Protein AF-A0A067CIS3-F1 (afdb_monomer_lite)

Sequence (274 aa):
MALKTLIKKQDARLFAAAASFQRDGDKTALVPVLHDLCGVLNWEANHQSILYTWIVPLEQSGRGAGLRDLWDANDPRLMAAYFLFLEDRNEDDFIDTLVRLATTSATTDTAAAKHALDELVTAGRLSQDVEEHLAPEDPRVLAALDVYADSLDIPDLVDTLERIASPDATVASSPFSPRTTDKDDGDDDEKRVIDVSAMEKQILHLVSELDLPEDELLALKSALVENDVVVQAAIQVFEAEKDEEDFKDTLRRVARHRASASEAVPAAEMLIET

Structure (mmCIF, N/CA/C/O backbone):
data_AF-A0A067CIS3-F1
#
_entry.id   AF-A0A067CIS3-F1
#
loop_
_atom_site.group_PDB
_atom_site.id
_atom_site.type_symbol
_atom_site.label_atom_id
_atom_site.label_alt_id
_atom_site.label_comp_id
_atom_site.label_asym_id
_atom_site.label_entity_id
_atom_site.label_seq_id
_atom_site.pdbx_PDB_ins_code
_atom_site.Cartn_x
_atom_site.Cartn_y
_atom_site.Cartn_z
_atom_site.occupancy
_atom_site.B_iso_or_equiv
_atom_site.auth_seq_id
_atom_site.auth_comp_id
_atom_site.auth_asym_id
_atom_site.auth_atom_id
_atom_site.pdbx_PDB_model_num
ATOM 1 N N . MET A 1 1 ? 21.267 8.582 -17.646 1.00 61.06 1 MET A N 1
ATOM 2 C CA . MET A 1 1 ? 21.789 9.648 -16.752 1.00 61.06 1 MET A CA 1
ATOM 3 C C . MET A 1 1 ? 21.953 9.168 -15.308 1.00 61.06 1 MET A C 1
ATOM 5 O O . MET A 1 1 ? 23.006 9.432 -14.743 1.00 61.06 1 MET A O 1
ATOM 9 N N . ALA A 1 2 ? 20.996 8.412 -14.750 1.00 75.69 2 ALA A N 1
ATOM 10 C CA . ALA A 1 2 ? 21.039 7.877 -13.379 1.00 75.69 2 ALA A CA 1
ATOM 11 C C . ALA A 1 2 ? 22.325 7.092 -13.035 1.00 75.69 2 ALA A C 1
ATOM 13 O O . ALA A 1 2 ? 23.012 7.431 -12.076 1.00 75.69 2 ALA A O 1
ATOM 14 N N . LEU A 1 3 ? 22.741 6.142 -13.881 1.00 78.12 3 LEU A N 1
ATOM 15 C CA . LEU A 1 3 ? 23.961 5.350 -13.653 1.00 78.12 3 LEU A CA 1
ATOM 16 C C . LEU A 1 3 ? 25.234 6.213 -13.525 1.00 78.12 3 LEU A C 1
ATOM 18 O O . LEU A 1 3 ? 26.077 5.982 -12.665 1.00 78.12 3 LEU A O 1
ATOM 22 N N . LYS A 1 4 ? 25.356 7.270 -14.340 1.00 82.62 4 LYS A N 1
ATOM 23 C CA . LYS A 1 4 ? 26.485 8.215 -14.275 1.00 82.62 4 LYS A CA 1
ATOM 24 C C . LYS A 1 4 ? 26.507 8.969 -12.941 1.00 82.62 4 LYS A C 1
ATOM 26 O O . LYS A 1 4 ? 27.583 9.299 -12.450 1.00 82.62 4 LYS A O 1
ATOM 31 N N . THR A 1 5 ? 25.338 9.240 -12.364 1.00 85.44 5 THR A N 1
ATOM 32 C CA . THR A 1 5 ? 25.203 9.859 -11.042 1.00 85.44 5 THR A CA 1
ATOM 33 C C . THR A 1 5 ? 25.604 8.892 -9.931 1.00 85.44 5 THR A C 1
ATOM 35 O O . THR A 1 5 ? 26.378 9.295 -9.069 1.00 85.44 5 THR A O 1
ATOM 38 N N . LEU A 1 6 ? 25.179 7.622 -9.981 1.00 83.94 6 LEU A N 1
ATOM 39 C CA . LEU A 1 6 ? 25.607 6.591 -9.018 1.00 83.94 6 LEU A CA 1
ATOM 40 C C . LEU A 1 6 ? 27.129 6.411 -9.009 1.00 83.94 6 LEU A C 1
ATOM 42 O O .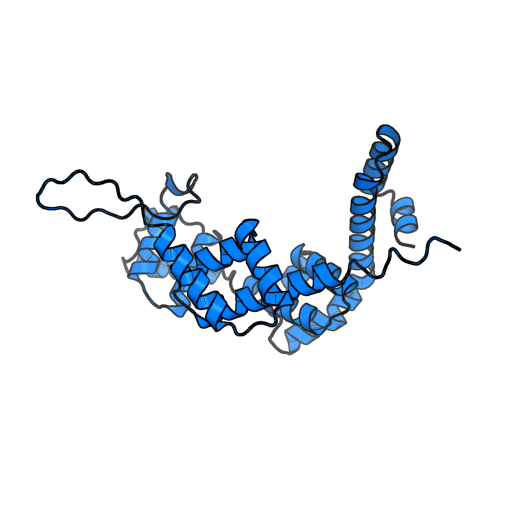 LEU A 1 6 ? 27.744 6.388 -7.946 1.00 83.94 6 LEU A O 1
ATOM 46 N N . ILE A 1 7 ? 27.746 6.368 -10.195 1.00 86.75 7 ILE A N 1
ATOM 47 C CA . ILE A 1 7 ? 29.206 6.262 -10.341 1.00 86.75 7 ILE A CA 1
ATOM 48 C C . ILE A 1 7 ? 29.904 7.478 -9.719 1.00 86.75 7 ILE A C 1
ATOM 50 O O . ILE A 1 7 ? 30.887 7.327 -8.998 1.00 86.75 7 ILE A O 1
ATOM 54 N N . LYS A 1 8 ? 29.390 8.692 -9.956 1.00 88.12 8 LYS A N 1
ATOM 55 C CA . LYS A 1 8 ? 29.936 9.919 -9.352 1.00 88.12 8 LYS A CA 1
ATOM 56 C C . LYS A 1 8 ? 29.777 9.955 -7.829 1.00 88.12 8 LYS A C 1
ATOM 58 O O . LYS A 1 8 ? 30.687 10.423 -7.156 1.00 88.12 8 LYS A O 1
ATOM 63 N N . LYS A 1 9 ? 28.637 9.484 -7.307 1.00 85.94 9 LYS A N 1
ATOM 64 C CA . LYS A 1 9 ? 28.340 9.395 -5.865 1.00 85.94 9 LYS A CA 1
ATOM 65 C C . LYS A 1 9 ? 29.106 8.264 -5.163 1.00 85.94 9 LYS A C 1
ATOM 67 O O . LYS A 1 9 ? 29.053 8.175 -3.946 1.00 85.94 9 LYS A O 1
ATOM 72 N N . GLN A 1 10 ? 29.807 7.425 -5.922 1.00 86.06 10 GLN A N 1
ATOM 73 C CA . GLN A 1 10 ? 30.440 6.204 -5.446 1.00 86.06 10 GLN A CA 1
ATOM 74 C C . GLN A 1 10 ? 29.486 5.279 -4.670 1.00 86.06 10 GLN A C 1
ATOM 76 O O . GLN A 1 10 ? 29.818 4.803 -3.587 1.00 86.06 10 GLN A O 1
ATOM 81 N N . ASP A 1 11 ? 28.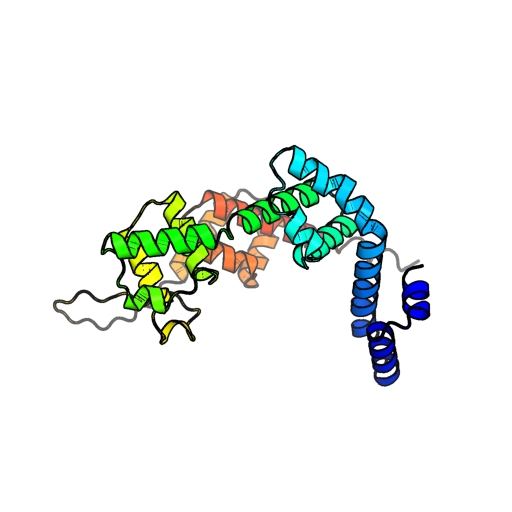288 5.033 -5.211 1.00 88.00 11 ASP A N 1
ATOM 82 C CA . ASP A 1 11 ? 27.291 4.196 -4.532 1.00 88.00 11 ASP A CA 1
ATOM 83 C C . ASP A 1 11 ? 27.835 2.773 -4.286 1.00 88.00 11 ASP A C 1
ATOM 85 O O . ASP A 1 11 ? 28.200 2.046 -5.216 1.00 88.00 11 ASP A O 1
ATOM 89 N N . ALA A 1 12 ? 27.895 2.380 -3.011 1.00 87.50 12 ALA A N 1
ATOM 90 C CA . ALA A 1 12 ? 28.467 1.108 -2.581 1.00 87.50 12 ALA A CA 1
ATOM 91 C C . ALA A 1 12 ? 27.696 -0.108 -3.120 1.00 87.50 12 ALA A C 1
ATOM 93 O O . ALA A 1 12 ? 28.307 -1.138 -3.408 1.00 87.50 12 ALA A O 1
ATOM 94 N N . ARG A 1 13 ? 26.375 0.011 -3.306 1.00 86.69 13 ARG A N 1
ATOM 95 C CA . ARG A 1 13 ? 25.523 -1.068 -3.829 1.00 86.69 13 ARG A CA 1
ATOM 96 C C . ARG A 1 13 ? 25.789 -1.286 -5.311 1.00 86.69 13 ARG A C 1
ATOM 98 O O . ARG A 1 13 ? 25.919 -2.430 -5.737 1.00 86.69 13 ARG A O 1
ATOM 105 N N . LEU A 1 14 ? 25.966 -0.203 -6.076 1.00 88.75 14 LEU A N 1
ATOM 106 C CA . LEU A 1 14 ? 26.367 -0.293 -7.483 1.00 88.75 14 LEU A CA 1
ATOM 107 C C . LEU A 1 14 ? 27.711 -1.023 -7.629 1.00 88.75 14 LEU A C 1
ATOM 109 O O . LEU A 1 14 ? 27.843 -1.913 -8.468 1.00 88.75 14 LEU A O 1
ATOM 113 N N . PHE A 1 15 ? 28.707 -0.668 -6.814 1.00 89.12 15 PHE A N 1
ATOM 114 C CA . PHE A 1 15 ? 30.017 -1.320 -6.873 1.00 89.12 15 PHE A CA 1
ATOM 115 C C . PHE A 1 15 ? 29.986 -2.772 -6.387 1.00 89.12 15 PHE A C 1
ATOM 117 O O . PHE A 1 15 ? 30.659 -3.613 -6.980 1.00 89.12 15 PHE A O 1
ATOM 124 N N . ALA A 1 16 ? 29.188 -3.093 -5.367 1.00 89.75 16 ALA A N 1
ATOM 125 C CA . ALA A 1 16 ? 28.988 -4.469 -4.916 1.00 89.75 16 ALA A CA 1
ATOM 126 C C . ALA A 1 16 ? 28.314 -5.339 -5.992 1.00 89.75 16 ALA A C 1
ATOM 128 O O . ALA A 1 16 ? 28.753 -6.466 -6.238 1.00 89.75 16 ALA A O 1
ATOM 129 N N . ALA A 1 17 ? 27.301 -4.802 -6.679 1.00 87.94 17 ALA A N 1
ATOM 130 C CA . ALA A 1 17 ? 26.643 -5.474 -7.796 1.00 87.94 17 ALA A CA 1
ATOM 131 C C . ALA A 1 17 ? 27.611 -5.691 -8.971 1.00 87.94 17 ALA A C 1
ATOM 133 O O . ALA A 1 17 ? 27.708 -6.796 -9.499 1.00 87.94 17 ALA A O 1
ATOM 134 N N . ALA A 1 18 ? 28.407 -4.673 -9.320 1.00 88.50 18 ALA A N 1
ATOM 135 C CA . ALA A 1 18 ? 29.426 -4.778 -10.364 1.00 88.50 18 ALA A CA 1
ATOM 136 C C . ALA A 1 18 ? 30.528 -5.800 -10.019 1.00 88.50 18 ALA A C 1
ATOM 138 O O . ALA A 1 18 ? 30.952 -6.560 -10.887 1.00 88.50 18 ALA A O 1
ATOM 139 N N . ALA A 1 19 ? 30.972 -5.852 -8.760 1.00 89.12 19 ALA A N 1
ATOM 140 C CA . ALA A 1 19 ? 31.973 -6.814 -8.296 1.00 89.12 19 ALA A CA 1
ATOM 141 C C . ALA A 1 19 ? 31.443 -8.256 -8.258 1.00 89.12 19 ALA A C 1
ATOM 143 O O . ALA A 1 19 ? 32.213 -9.195 -8.466 1.00 89.12 19 ALA A O 1
ATOM 144 N N . SER A 1 20 ? 30.149 -8.435 -7.987 1.00 88.19 20 SER A N 1
ATOM 145 C CA . SER A 1 20 ? 29.489 -9.745 -8.046 1.00 88.19 20 SER A CA 1
ATOM 146 C C . SER A 1 20 ? 29.378 -10.208 -9.497 1.00 88.19 20 SER A C 1
ATOM 148 O O . SER A 1 20 ? 29.944 -11.242 -9.831 1.00 88.19 20 SER A O 1
ATOM 150 N N . PHE A 1 21 ? 28.871 -9.345 -10.385 1.00 90.44 21 PHE A N 1
ATOM 151 C CA . PHE A 1 21 ? 28.824 -9.605 -11.827 1.00 90.44 21 PHE A CA 1
ATOM 152 C C . PHE A 1 21 ? 30.197 -9.926 -12.435 1.00 90.44 21 PHE A C 1
ATOM 154 O O . PHE A 1 21 ? 30.321 -10.782 -13.304 1.00 90.44 21 PHE A O 1
ATOM 161 N N . GLN A 1 22 ? 31.261 -9.257 -11.985 1.00 91.31 22 GLN A N 1
ATOM 162 C CA . GLN A 1 22 ? 32.614 -9.540 -12.467 1.00 91.31 22 GLN A CA 1
ATOM 163 C C . GLN A 1 22 ? 33.116 -10.937 -12.054 1.00 91.31 22 GLN A C 1
ATOM 165 O O . GLN A 1 22 ? 34.032 -11.467 -12.683 1.00 91.31 22 GLN A O 1
ATOM 170 N N . ARG A 1 23 ? 32.537 -11.526 -11.003 1.00 89.81 23 ARG A N 1
ATOM 171 C CA . ARG A 1 23 ? 32.907 -12.838 -10.467 1.00 89.81 23 ARG A CA 1
ATOM 172 C C . ARG A 1 23 ? 32.133 -13.977 -11.123 1.00 89.81 23 ARG A C 1
ATOM 174 O O . ARG A 1 23 ? 32.735 -15.009 -11.404 1.00 89.81 23 ARG A O 1
ATOM 181 N N . ASP A 1 24 ? 30.832 -13.805 -11.327 1.00 90.12 24 ASP A N 1
ATOM 182 C CA . ASP A 1 24 ? 29.918 -14.857 -11.794 1.00 90.12 24 ASP A CA 1
ATOM 183 C C . ASP A 1 24 ? 29.425 -14.658 -13.239 1.00 90.12 24 ASP A C 1
ATOM 185 O O . ASP A 1 24 ? 28.995 -15.618 -13.877 1.00 90.12 24 ASP A O 1
ATOM 189 N N . GLY A 1 25 ? 29.538 -13.447 -13.793 1.00 89.00 25 GLY A N 1
ATOM 190 C CA . GLY A 1 25 ? 29.046 -13.099 -15.125 1.00 89.00 25 GLY A CA 1
ATOM 191 C C . GLY A 1 25 ? 27.519 -13.075 -15.236 1.00 89.00 25 GLY A C 1
ATOM 192 O O . GLY A 1 25 ? 26.998 -13.022 -16.356 1.00 89.00 25 GLY A O 1
ATOM 193 N N . ASP A 1 26 ? 26.795 -13.115 -14.113 1.00 89.31 26 ASP A N 1
ATOM 194 C CA . ASP A 1 26 ? 25.347 -13.276 -14.106 1.00 89.31 26 ASP A CA 1
ATOM 195 C C . ASP A 1 26 ? 24.622 -11.953 -14.392 1.00 89.31 26 ASP A C 1
ATOM 197 O O . ASP A 1 26 ? 24.416 -11.088 -13.535 1.00 89.31 26 ASP A O 1
ATOM 201 N N . LYS A 1 27 ? 24.194 -11.798 -15.646 1.00 86.31 27 LYS A N 1
ATOM 202 C CA . LYS A 1 27 ? 23.402 -10.642 -16.083 1.00 86.31 27 LYS A CA 1
ATOM 203 C C . LYS A 1 27 ? 22.002 -10.632 -15.471 1.00 86.31 27 LYS A C 1
ATOM 205 O O . LYS A 1 27 ? 21.442 -9.552 -15.302 1.00 86.31 27 LYS A O 1
ATOM 210 N N . THR A 1 28 ? 21.442 -11.801 -15.168 1.00 87.94 28 THR A N 1
ATOM 211 C CA . THR A 1 28 ? 20.068 -11.930 -14.667 1.00 87.94 28 THR A CA 1
ATOM 212 C C . THR A 1 28 ? 19.945 -11.422 -13.235 1.00 87.94 28 THR A C 1
ATOM 214 O O . THR A 1 28 ? 18.935 -10.811 -12.906 1.00 87.94 28 THR A O 1
ATOM 217 N N . ALA A 1 29 ? 21.007 -11.538 -12.434 1.00 83.62 29 ALA A N 1
ATOM 218 C CA . ALA A 1 29 ? 21.091 -10.933 -11.107 1.00 83.62 29 ALA A CA 1
ATOM 219 C C . ALA A 1 29 ? 21.459 -9.435 -11.140 1.00 83.62 29 ALA A C 1
ATOM 221 O O . ALA A 1 29 ? 20.990 -8.659 -10.308 1.00 83.62 29 ALA A O 1
ATOM 222 N N . LEU A 1 30 ? 22.286 -8.997 -12.098 1.00 87.56 30 LEU A N 1
ATOM 223 C CA . LEU A 1 30 ? 22.733 -7.600 -12.171 1.00 87.56 30 LEU A CA 1
ATOM 224 C C . LEU A 1 30 ? 21.618 -6.636 -12.606 1.00 87.56 30 LEU A C 1
ATOM 226 O O . LEU A 1 30 ? 21.518 -5.529 -12.074 1.00 87.56 30 LEU A O 1
ATOM 230 N N . VAL A 1 31 ? 20.819 -7.020 -13.605 1.00 87.56 31 VAL A N 1
ATOM 231 C CA . VAL A 1 31 ? 19.823 -6.126 -14.220 1.00 87.56 31 VAL A CA 1
ATOM 232 C C . VAL A 1 31 ? 18.768 -5.629 -13.218 1.00 87.56 31 VAL A C 1
ATOM 234 O O . VAL A 1 31 ? 18.584 -4.411 -13.170 1.00 87.56 31 VAL A O 1
ATOM 237 N N . PRO A 1 32 ? 18.140 -6.479 -12.379 1.00 87.31 32 PRO A N 1
ATOM 238 C CA . PRO A 1 32 ? 17.183 -6.028 -11.364 1.00 87.31 32 PRO A CA 1
ATOM 239 C C . PRO A 1 32 ? 17.799 -5.036 -10.375 1.00 87.31 32 PRO A C 1
ATOM 241 O O . PRO A 1 32 ? 17.248 -3.968 -10.141 1.00 87.31 32 PRO A O 1
ATOM 244 N N . VAL A 1 33 ? 19.015 -5.309 -9.889 1.00 87.69 33 VAL A N 1
ATOM 245 C CA . VAL A 1 33 ? 19.700 -4.413 -8.942 1.00 87.69 33 VAL A CA 1
ATOM 246 C C . VAL A 1 33 ? 19.978 -3.042 -9.565 1.00 87.69 33 VAL A C 1
ATOM 248 O O . VAL A 1 33 ? 19.826 -2.008 -8.914 1.00 87.69 33 VAL A O 1
ATOM 251 N N . LEU A 1 34 ? 20.385 -3.001 -10.837 1.00 88.19 34 LEU A N 1
ATOM 252 C CA . LEU A 1 34 ? 20.577 -1.736 -11.547 1.00 88.19 34 LEU A CA 1
ATOM 253 C C . LEU A 1 34 ? 19.258 -0.995 -11.775 1.00 88.19 34 LEU A C 1
ATOM 255 O O . LEU A 1 34 ? 19.249 0.238 -11.699 1.00 88.19 34 LEU A O 1
ATOM 259 N N . HIS A 1 35 ? 18.181 -1.728 -12.061 1.00 86.75 35 HIS A N 1
ATOM 260 C CA . HIS A 1 35 ? 16.841 -1.175 -12.207 1.00 86.75 35 HIS A CA 1
ATOM 261 C C . HIS A 1 35 ? 16.389 -0.509 -10.903 1.00 86.75 35 HIS A C 1
ATOM 263 O O . HIS A 1 35 ? 16.088 0.684 -10.919 1.00 86.75 35 HIS A O 1
ATOM 269 N N . ASP A 1 36 ? 16.495 -1.207 -9.772 1.00 86.12 36 ASP A N 1
ATOM 270 C CA . ASP A 1 36 ? 16.124 -0.691 -8.450 1.00 86.12 36 ASP A CA 1
ATOM 271 C C . ASP A 1 36 ? 16.928 0.558 -8.079 1.00 86.12 36 ASP A C 1
ATOM 273 O O . ASP A 1 36 ? 16.371 1.577 -7.670 1.00 86.12 36 ASP A O 1
ATOM 277 N N . LEU A 1 37 ? 18.251 0.535 -8.284 1.00 87.19 37 LEU A N 1
ATOM 278 C CA . LEU A 1 37 ? 19.108 1.692 -8.000 1.00 87.19 37 LEU A CA 1
ATOM 279 C C . LEU A 1 37 ? 18.767 2.902 -8.878 1.00 87.19 37 LEU A C 1
ATOM 281 O O . LEU A 1 37 ? 18.842 4.048 -8.424 1.00 87.19 37 LEU A O 1
ATOM 285 N N . CYS A 1 38 ? 18.402 2.670 -10.141 1.00 86.19 38 CYS A N 1
ATOM 286 C CA . CYS A 1 38 ? 17.932 3.736 -11.019 1.00 86.19 38 CYS A CA 1
ATOM 287 C C . CYS A 1 38 ? 16.546 4.240 -10.601 1.00 86.19 38 CYS A C 1
ATOM 289 O O . CYS A 1 38 ? 16.328 5.452 -10.649 1.00 86.19 38 CYS A O 1
ATOM 291 N N . GLY A 1 39 ? 15.658 3.349 -10.153 1.00 86.25 39 GLY A N 1
ATOM 292 C CA . GLY A 1 39 ? 14.353 3.680 -9.589 1.00 86.25 39 GLY A CA 1
ATOM 293 C C . GLY A 1 39 ? 14.486 4.604 -8.384 1.00 86.25 39 GLY A C 1
ATOM 294 O O . GLY A 1 39 ? 13.929 5.700 -8.391 1.00 86.25 39 GLY A O 1
ATOM 295 N N . VAL A 1 40 ? 15.319 4.239 -7.405 1.00 86.06 40 VAL A N 1
ATOM 296 C CA . VAL A 1 40 ? 15.566 5.055 -6.200 1.00 86.06 40 VAL A CA 1
ATOM 297 C C . VAL A 1 40 ? 16.112 6.436 -6.563 1.00 86.06 40 VAL A C 1
ATOM 299 O O . VAL A 1 40 ? 15.643 7.446 -6.046 1.00 86.06 40 VAL A O 1
ATOM 302 N N . LEU A 1 41 ? 17.058 6.525 -7.503 1.00 86.69 41 LEU A N 1
ATOM 303 C CA . LEU A 1 41 ? 17.533 7.834 -7.962 1.00 86.69 41 LEU A CA 1
ATOM 304 C C . LEU A 1 41 ? 16.454 8.650 -8.668 1.00 86.69 41 LEU A C 1
ATOM 306 O O . LEU A 1 41 ? 16.467 9.877 -8.580 1.00 86.69 41 LEU A O 1
ATOM 310 N N . ASN A 1 42 ? 15.569 7.995 -9.417 1.00 88.25 42 ASN A N 1
ATOM 311 C CA . ASN A 1 42 ? 14.463 8.676 -10.067 1.00 88.25 42 ASN A CA 1
ATOM 312 C C . ASN A 1 42 ? 13.455 9.190 -9.030 1.00 88.25 42 ASN A C 1
ATOM 314 O O . ASN A 1 42 ? 12.997 10.323 -9.155 1.00 88.25 42 ASN A O 1
ATOM 318 N N . TRP A 1 43 ? 13.175 8.412 -7.984 1.00 88.50 43 TRP A N 1
ATOM 319 C CA . TRP A 1 43 ? 12.404 8.855 -6.825 1.00 88.50 43 TRP A CA 1
ATOM 320 C C . TRP A 1 43 ? 13.039 10.082 -6.162 1.00 88.50 43 TRP A C 1
ATOM 322 O O . TRP A 1 43 ? 12.388 11.116 -6.055 1.00 88.50 43 TRP A O 1
ATOM 332 N N . GLU A 1 44 ? 14.330 10.026 -5.816 1.00 88.06 44 GLU A N 1
ATOM 333 C CA . GLU A 1 44 ? 15.057 11.159 -5.219 1.00 88.06 44 GLU A CA 1
ATOM 334 C C . GLU A 1 44 ? 15.015 12.410 -6.111 1.00 88.06 44 GLU A C 1
ATOM 336 O O . GLU A 1 44 ? 14.801 13.524 -5.632 1.00 88.06 44 GLU A O 1
ATOM 341 N N . ALA A 1 45 ? 15.220 12.240 -7.421 1.00 88.12 45 ALA A N 1
ATOM 342 C CA . ALA A 1 45 ? 15.248 13.349 -8.372 1.00 88.12 45 ALA A CA 1
ATOM 343 C C . ALA A 1 45 ? 13.878 14.019 -8.541 1.00 88.12 45 ALA A C 1
ATOM 345 O O . ALA A 1 45 ? 13.817 15.230 -8.759 1.00 88.12 45 ALA A O 1
ATOM 346 N N . ASN A 1 46 ? 12.796 13.246 -8.437 1.00 88.75 46 ASN A N 1
ATOM 347 C CA . ASN A 1 46 ? 11.429 13.734 -8.598 1.00 88.75 46 ASN A CA 1
ATOM 348 C C . ASN A 1 46 ? 10.715 13.971 -7.266 1.00 88.75 46 ASN A C 1
ATOM 350 O O . ASN A 1 46 ? 9.560 14.377 -7.285 1.00 88.75 46 ASN A O 1
ATOM 354 N N . HIS A 1 47 ? 11.390 13.785 -6.130 1.00 87.81 47 HIS A N 1
ATOM 355 C CA . HIS A 1 47 ? 10.802 13.826 -4.793 1.00 87.81 47 HIS A CA 1
ATOM 356 C C . HIS A 1 47 ? 9.940 15.090 -4.594 1.00 87.81 47 HIS A C 1
ATOM 358 O O . HIS A 1 47 ? 8.739 15.016 -4.361 1.00 87.81 47 HIS A O 1
ATOM 364 N N . GLN A 1 48 ? 10.498 16.276 -4.846 1.00 90.25 48 GLN A N 1
ATOM 365 C CA . GLN A 1 48 ? 9.746 17.536 -4.743 1.00 90.25 48 GLN A CA 1
ATOM 366 C C . GLN A 1 48 ? 8.552 17.614 -5.706 1.00 90.25 48 GLN A C 1
ATOM 368 O O . GLN A 1 48 ? 7.487 18.093 -5.326 1.00 90.25 48 GLN A O 1
ATOM 373 N N . SER A 1 49 ? 8.702 17.129 -6.941 1.00 92.38 49 SER A N 1
ATOM 374 C CA . SER A 1 49 ? 7.591 17.113 -7.895 1.00 92.38 49 SER A CA 1
ATOM 375 C C . SER A 1 49 ? 6.474 16.197 -7.408 1.00 92.38 49 SER A C 1
ATOM 377 O O . SER A 1 49 ? 5.319 16.597 -7.441 1.00 92.38 49 SER A O 1
ATOM 379 N N . ILE A 1 50 ? 6.810 15.006 -6.908 1.00 91.69 50 ILE A N 1
ATOM 380 C CA . ILE A 1 50 ? 5.824 14.036 -6.429 1.00 91.69 50 ILE A CA 1
ATOM 381 C C . ILE A 1 50 ? 5.011 14.620 -5.268 1.00 91.69 50 ILE A C 1
ATOM 383 O O . ILE A 1 50 ? 3.780 14.540 -5.251 1.00 91.69 50 ILE A O 1
ATOM 387 N N . LEU A 1 51 ? 5.702 15.293 -4.348 1.00 92.25 51 LEU A N 1
ATOM 388 C CA . LEU A 1 51 ? 5.092 15.948 -3.201 1.00 92.25 51 LEU A CA 1
ATOM 389 C C . LEU A 1 51 ? 4.038 16.987 -3.603 1.00 92.25 51 LEU A C 1
ATOM 391 O O . LEU A 1 51 ? 2.925 16.979 -3.078 1.00 92.25 51 LEU A O 1
ATOM 395 N N . TYR A 1 52 ? 4.380 17.890 -4.523 1.00 93.50 52 TYR A N 1
ATOM 396 C CA . TYR A 1 52 ? 3.487 18.984 -4.911 1.00 93.50 52 TYR A CA 1
ATOM 397 C C . TYR A 1 52 ? 2.435 18.585 -5.944 1.00 93.50 52 TYR A C 1
ATOM 399 O O . TYR A 1 52 ? 1.382 19.217 -5.991 1.00 93.50 52 TYR A O 1
ATOM 407 N N . THR A 1 53 ? 2.694 17.558 -6.752 1.00 93.69 53 THR A N 1
ATOM 408 C CA . THR A 1 53 ? 1.747 17.093 -7.769 1.00 93.69 53 THR A CA 1
ATOM 409 C C . THR A 1 53 ? 0.643 16.228 -7.168 1.00 93.69 53 THR A C 1
ATOM 411 O O . THR A 1 53 ? -0.508 16.397 -7.558 1.00 93.69 53 THR A O 1
ATOM 414 N N . TRP A 1 54 ? 0.955 15.345 -6.212 1.00 94.19 54 TRP A N 1
ATOM 415 C CA . TRP A 1 54 ? -0.022 14.361 -5.724 1.00 94.19 54 TRP A CA 1
ATOM 416 C C . TRP A 1 54 ? -0.313 14.478 -4.227 1.00 94.19 54 TRP A C 1
ATOM 418 O O . TRP A 1 54 ? -1.474 14.558 -3.836 1.00 94.19 54 TRP A O 1
ATOM 428 N N . ILE A 1 55 ? 0.712 14.567 -3.377 1.00 92.44 55 ILE A N 1
ATOM 429 C CA . ILE A 1 55 ? 0.518 14.497 -1.917 1.00 92.44 55 ILE A CA 1
ATOM 430 C C . ILE A 1 55 ? -0.144 15.766 -1.366 1.00 92.44 55 ILE A C 1
ATOM 432 O O . ILE A 1 55 ? -1.157 15.683 -0.674 1.00 92.44 55 ILE A O 1
ATOM 436 N N . VAL A 1 56 ? 0.371 16.952 -1.716 1.00 93.00 56 VAL A N 1
ATOM 437 C CA . VAL A 1 56 ? -0.195 18.238 -1.262 1.00 93.00 56 VAL A CA 1
ATOM 438 C C . VAL A 1 56 ? -1.666 18.400 -1.692 1.00 93.00 56 VAL A C 1
ATOM 440 O O . VAL A 1 56 ? -2.481 18.758 -0.839 1.00 93.00 56 VAL A O 1
ATOM 443 N N . PRO A 1 57 ? -2.061 18.136 -2.955 1.00 94.50 57 PRO A N 1
ATOM 444 C CA . PRO A 1 57 ? -3.471 18.211 -3.343 1.00 94.50 57 PRO A CA 1
ATOM 445 C C . PRO A 1 57 ? -4.365 17.197 -2.620 1.00 94.50 57 PRO A C 1
ATOM 447 O O . PRO A 1 57 ? -5.484 17.540 -2.234 1.00 94.50 57 PRO A O 1
ATOM 450 N N . LEU A 1 58 ? -3.884 15.969 -2.391 1.00 92.50 58 LEU A N 1
ATOM 451 C CA . LEU A 1 58 ? -4.659 14.950 -1.680 1.00 92.50 58 LEU A CA 1
ATOM 452 C C . LEU A 1 58 ? -4.928 15.341 -0.226 1.00 92.50 58 LEU A C 1
ATOM 454 O O . LEU A 1 58 ? -6.060 15.197 0.240 1.00 92.50 58 LEU A O 1
ATOM 458 N N . GLU A 1 59 ? -3.949 15.919 0.465 1.00 89.62 59 GLU A N 1
ATOM 459 C CA . GLU A 1 59 ? -4.147 16.493 1.800 1.00 89.62 59 GLU A CA 1
ATOM 460 C C . GLU A 1 59 ? -5.168 17.633 1.799 1.00 89.62 59 GLU A C 1
ATOM 462 O O . GLU A 1 59 ? -6.072 17.651 2.631 1.00 89.62 59 GLU A O 1
ATOM 467 N N . GLN A 1 60 ? -5.073 18.560 0.839 1.00 90.38 60 GLN A N 1
ATOM 468 C CA . GLN A 1 60 ? -6.021 19.676 0.718 1.00 90.38 60 GLN A CA 1
ATOM 469 C C . GLN A 1 60 ? -7.453 19.202 0.439 1.00 90.38 60 GLN A C 1
ATOM 471 O O . GLN A 1 60 ? -8.409 19.854 0.853 1.00 90.38 60 GLN A O 1
ATOM 476 N N . SER A 1 61 ? -7.603 18.061 -0.236 1.00 90.38 61 SER A N 1
ATOM 477 C CA . SER A 1 61 ? -8.896 17.411 -0.472 1.00 90.38 61 SER A CA 1
ATOM 478 C C . SER A 1 61 ? -9.399 16.566 0.708 1.00 90.38 61 SER A C 1
ATOM 480 O O . SER A 1 61 ? -10.491 16.008 0.630 1.00 90.38 61 SER A O 1
ATOM 482 N N . GLY A 1 62 ? -8.617 16.442 1.787 1.00 86.00 62 GLY A N 1
ATOM 483 C CA . GLY A 1 62 ? -8.943 15.627 2.962 1.00 86.00 62 GLY A CA 1
ATOM 484 C C . GLY A 1 62 ? -8.764 14.116 2.774 1.00 86.00 62 GLY A C 1
ATOM 485 O O . GLY A 1 62 ? -9.047 13.359 3.694 1.00 86.00 62 GLY A O 1
ATOM 486 N N . ARG A 1 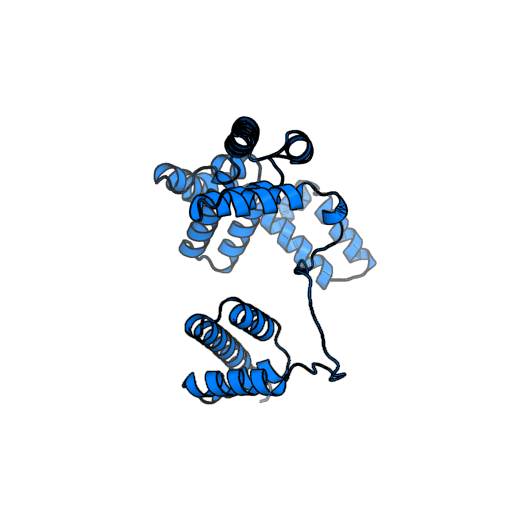63 ? -8.283 13.661 1.610 1.00 86.62 63 ARG A N 1
ATOM 487 C CA . ARG A 1 63 ? -8.082 12.235 1.278 1.00 86.62 63 ARG A CA 1
ATOM 488 C C . ARG A 1 63 ? -6.656 11.733 1.529 1.00 86.62 63 ARG A C 1
ATOM 490 O O . ARG A 1 63 ? -6.390 10.554 1.348 1.00 86.62 63 ARG A O 1
ATOM 497 N N . GLY A 1 64 ? -5.739 12.629 1.894 1.00 85.50 64 GLY A N 1
ATOM 498 C CA . GLY A 1 64 ? -4.310 12.347 2.060 1.00 85.50 64 GLY A CA 1
ATOM 499 C C . GLY A 1 64 ? -3.796 12.436 3.497 1.00 85.50 64 GLY A C 1
ATOM 500 O O . GLY A 1 64 ? -2.619 12.730 3.686 1.00 85.50 64 GLY A O 1
ATOM 501 N N . ALA A 1 65 ? -4.650 12.260 4.509 1.00 84.88 65 ALA A N 1
ATOM 502 C CA . ALA A 1 65 ? -4.222 12.322 5.910 1.00 84.88 65 ALA A CA 1
ATOM 503 C C . ALA A 1 65 ? -3.089 11.311 6.189 1.00 84.88 65 ALA A C 1
ATOM 505 O O . ALA A 1 65 ? -3.167 10.161 5.771 1.00 84.88 65 ALA A O 1
ATOM 506 N N . GLY A 1 66 ? -2.011 11.751 6.845 1.00 83.88 66 GLY A N 1
ATOM 507 C CA . GLY A 1 66 ? -0.837 10.915 7.135 1.00 83.88 66 GLY A CA 1
ATOM 508 C C . GLY A 1 66 ? 0.126 10.691 5.960 1.00 83.88 66 GLY A C 1
ATOM 509 O O . GLY A 1 66 ? 1.248 10.238 6.177 1.00 83.88 66 GLY A O 1
ATOM 510 N N . LEU A 1 67 ? -0.226 11.068 4.719 1.00 89.69 67 LEU A N 1
ATOM 511 C CA . LEU A 1 67 ? 0.698 10.934 3.581 1.00 89.69 67 LEU A CA 1
ATOM 512 C C . LEU A 1 67 ? 1.962 11.779 3.748 1.00 89.69 67 LEU A C 1
ATOM 514 O O . LEU A 1 67 ? 3.024 11.339 3.312 1.00 89.69 67 LEU A O 1
ATOM 518 N N . ARG A 1 68 ? 1.874 12.955 4.388 1.00 90.06 68 ARG A N 1
ATOM 519 C CA . ARG A 1 68 ? 3.052 13.774 4.713 1.00 90.06 68 ARG A CA 1
ATOM 520 C C . ARG A 1 68 ? 4.041 13.029 5.593 1.00 90.06 68 ARG A C 1
ATOM 522 O O . ARG A 1 68 ? 5.235 13.071 5.331 1.00 90.06 68 ARG A O 1
ATOM 529 N N . ASP A 1 69 ? 3.532 12.343 6.607 1.00 86.38 69 ASP A N 1
ATOM 530 C CA . ASP A 1 69 ? 4.360 11.666 7.597 1.00 86.38 69 ASP A CA 1
ATOM 531 C C . ASP A 1 69 ? 5.056 10.460 6.961 1.00 86.38 69 ASP A C 1
ATOM 533 O O . ASP A 1 69 ? 6.265 10.284 7.112 1.00 86.38 69 ASP A O 1
ATOM 537 N N . LEU A 1 70 ? 4.322 9.687 6.148 1.00 88.50 70 LEU A N 1
ATOM 538 C CA . LEU A 1 70 ? 4.895 8.612 5.333 1.00 88.50 70 LEU A CA 1
ATOM 539 C C . LEU A 1 70 ? 5.942 9.140 4.342 1.00 88.50 70 LEU A C 1
ATOM 541 O O . LEU A 1 70 ? 6.978 8.511 4.115 1.00 88.50 70 LEU A O 1
ATOM 545 N N . TRP A 1 71 ? 5.676 10.298 3.741 1.00 90.69 71 TRP A N 1
ATOM 546 C CA . TRP A 1 71 ? 6.575 10.937 2.793 1.00 90.69 71 TRP A CA 1
ATOM 547 C C . TRP A 1 71 ? 7.887 11.375 3.449 1.00 90.69 71 TRP A C 1
ATOM 549 O O . TRP A 1 71 ? 8.965 11.026 2.964 1.00 90.69 71 TRP A O 1
ATOM 559 N N . ASP A 1 72 ? 7.802 12.081 4.577 1.00 87.38 72 ASP A N 1
ATOM 560 C CA . ASP A 1 72 ? 8.959 12.555 5.338 1.00 87.38 72 ASP A CA 1
ATOM 561 C C . ASP A 1 72 ? 9.767 11.380 5.923 1.00 87.38 72 ASP A C 1
ATOM 563 O O . ASP A 1 72 ? 10.999 11.439 5.998 1.00 87.38 72 ASP A O 1
ATOM 567 N N . ALA A 1 73 ? 9.097 10.269 6.250 1.00 85.38 73 ALA A N 1
ATOM 568 C CA . ALA A 1 73 ? 9.723 9.018 6.676 1.00 85.38 73 ALA A CA 1
ATOM 569 C C . ALA A 1 73 ? 10.383 8.216 5.535 1.00 85.38 73 ALA A C 1
ATOM 571 O O . ALA A 1 73 ? 11.045 7.215 5.809 1.00 85.38 73 ALA A O 1
ATOM 572 N N . ASN A 1 74 ? 10.249 8.644 4.272 1.00 83.94 74 ASN A N 1
ATOM 573 C CA . ASN A 1 74 ? 10.644 7.873 3.085 1.00 83.94 74 ASN A CA 1
ATOM 574 C C . ASN A 1 74 ? 10.056 6.452 3.086 1.00 83.94 74 ASN A C 1
ATOM 576 O O . ASN A 1 74 ? 10.775 5.469 2.880 1.00 83.94 74 ASN A O 1
ATOM 580 N N . ASP A 1 75 ? 8.750 6.345 3.334 1.00 86.38 75 ASP A N 1
ATOM 581 C CA . ASP A 1 75 ? 8.074 5.056 3.420 1.00 86.38 75 ASP A CA 1
ATOM 582 C C . ASP A 1 75 ? 8.269 4.232 2.123 1.00 86.38 75 ASP A C 1
ATOM 584 O O . ASP A 1 75 ? 7.991 4.717 1.016 1.00 86.38 75 ASP A O 1
ATOM 588 N N . PRO A 1 76 ? 8.738 2.972 2.226 1.00 84.00 76 PRO A N 1
ATOM 589 C CA . PRO A 1 76 ? 9.034 2.142 1.061 1.00 84.00 76 PRO A CA 1
ATOM 590 C C . PRO A 1 76 ? 7.794 1.817 0.220 1.00 84.00 76 PRO A C 1
ATOM 592 O O . PRO A 1 76 ? 7.926 1.573 -0.979 1.00 84.00 76 PRO A O 1
ATOM 595 N N . ARG A 1 77 ? 6.589 1.845 0.805 1.00 88.25 77 ARG A N 1
ATOM 596 C CA . ARG A 1 77 ? 5.327 1.598 0.093 1.00 88.25 77 ARG A CA 1
ATOM 597 C C . ARG A 1 77 ? 4.985 2.750 -0.844 1.00 88.25 77 ARG A C 1
ATOM 599 O O . ARG A 1 77 ? 4.536 2.497 -1.957 1.00 88.25 77 ARG A O 1
ATOM 606 N N . LEU A 1 78 ? 5.255 3.997 -0.445 1.00 90.50 78 LEU A N 1
ATOM 607 C CA . LEU A 1 78 ? 5.090 5.158 -1.329 1.00 90.50 78 LEU A CA 1
ATOM 608 C C . LEU A 1 78 ? 6.055 5.099 -2.515 1.00 90.50 78 LEU A C 1
ATOM 610 O O . LEU A 1 78 ? 5.667 5.363 -3.654 1.00 90.50 78 LEU A O 1
ATOM 614 N N . MET A 1 79 ? 7.304 4.710 -2.253 1.00 88.69 79 MET A N 1
ATOM 615 C CA . MET A 1 79 ? 8.299 4.527 -3.306 1.00 88.69 79 MET A CA 1
ATOM 616 C C . MET A 1 79 ? 7.892 3.409 -4.277 1.00 88.69 79 MET A C 1
ATOM 618 O O . MET A 1 79 ? 7.973 3.599 -5.489 1.00 88.69 79 MET A O 1
ATOM 622 N N . ALA A 1 80 ? 7.401 2.276 -3.764 1.00 88.44 80 ALA A N 1
ATOM 623 C CA . ALA A 1 80 ? 6.909 1.169 -4.583 1.00 88.44 80 ALA A CA 1
ATOM 624 C C . ALA A 1 80 ? 5.690 1.567 -5.432 1.00 88.44 80 ALA A C 1
ATOM 626 O O . ALA A 1 80 ? 5.664 1.284 -6.628 1.00 88.44 80 ALA A O 1
ATOM 627 N N . ALA A 1 81 ? 4.725 2.284 -4.849 1.00 90.69 81 ALA A N 1
ATOM 628 C CA . ALA A 1 81 ? 3.569 2.806 -5.577 1.00 90.69 81 ALA A CA 1
ATOM 629 C C . ALA A 1 81 ? 3.995 3.720 -6.737 1.00 90.69 81 ALA A C 1
ATOM 631 O O . ALA A 1 81 ? 3.456 3.629 -7.838 1.00 90.69 81 ALA A O 1
ATOM 632 N N . TYR A 1 82 ? 5.010 4.563 -6.524 1.00 91.19 82 TYR A N 1
ATOM 633 C CA . TYR A 1 82 ? 5.543 5.406 -7.592 1.00 91.19 82 TYR A CA 1
ATOM 634 C C . TYR A 1 82 ? 6.273 4.610 -8.674 1.00 91.19 82 TYR A C 1
ATOM 636 O O . TYR A 1 82 ? 6.222 4.990 -9.839 1.00 91.19 82 TYR A O 1
ATOM 644 N N . PHE A 1 83 ? 6.950 3.513 -8.330 1.00 88.56 83 PHE A N 1
ATOM 645 C CA . PHE A 1 83 ? 7.577 2.661 -9.342 1.00 88.56 83 PHE A CA 1
ATOM 646 C C . PHE A 1 83 ? 6.542 1.991 -10.240 1.00 88.56 83 PHE A C 1
ATOM 648 O O . PHE A 1 83 ? 6.721 2.036 -11.452 1.00 88.56 83 PHE A O 1
ATOM 655 N N . LEU A 1 84 ? 5.439 1.492 -9.676 1.00 88.81 84 LEU A N 1
ATOM 656 C CA . LEU A 1 84 ? 4.322 0.963 -10.466 1.00 88.81 84 LEU A CA 1
ATOM 657 C C . LEU A 1 84 ? 3.746 2.035 -11.402 1.00 88.81 84 LEU A C 1
ATOM 659 O O . LEU A 1 84 ? 3.646 1.811 -12.605 1.00 88.81 84 LEU A O 1
ATOM 663 N N . PHE A 1 85 ? 3.528 3.250 -10.891 1.00 91.56 85 PHE A N 1
ATOM 664 C CA . PHE A 1 85 ? 3.091 4.382 -11.715 1.00 91.56 85 PHE A CA 1
ATOM 665 C C . PHE A 1 85 ? 4.049 4.706 -12.875 1.00 91.56 85 PHE A C 1
ATOM 667 O O . PHE A 1 85 ? 3.635 5.194 -13.926 1.00 91.56 85 PHE A O 1
ATOM 674 N N . LEU A 1 86 ? 5.358 4.487 -12.724 1.00 87.94 86 LEU A N 1
ATOM 675 C CA . LEU A 1 86 ? 6.298 4.731 -13.822 1.00 87.94 86 LEU A CA 1
ATOM 676 C C . LEU A 1 86 ? 6.159 3.715 -14.960 1.00 87.94 86 LEU A C 1
ATOM 678 O O . LEU A 1 86 ? 6.523 4.067 -16.091 1.00 87.94 86 LEU A O 1
ATOM 682 N N . GLU A 1 87 ? 5.674 2.508 -14.662 1.00 86.88 87 GLU A N 1
ATOM 683 C CA . GLU A 1 87 ? 5.489 1.417 -15.620 1.00 86.88 87 GLU A CA 1
ATOM 684 C C . GLU A 1 87 ? 4.237 1.629 -16.476 1.00 86.88 87 GLU A C 1
ATOM 686 O O . GLU A 1 87 ? 4.332 1.578 -17.704 1.00 86.88 87 GLU A O 1
ATOM 691 N N . ASP A 1 88 ? 3.096 1.932 -15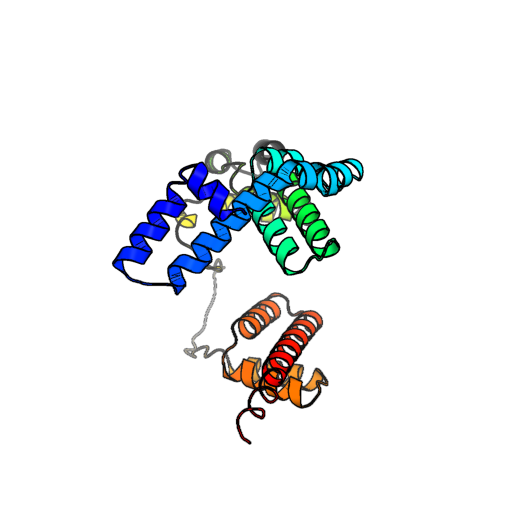.854 1.00 89.12 88 ASP A N 1
ATOM 692 C CA . ASP A 1 88 ? 1.799 2.056 -16.539 1.00 89.12 88 ASP A CA 1
ATOM 693 C C . ASP A 1 88 ? 1.374 3.504 -16.847 1.00 89.12 88 ASP A C 1
ATOM 695 O O . ASP A 1 88 ? 0.569 3.731 -17.752 1.00 89.12 88 ASP A O 1
ATOM 699 N N . ARG A 1 89 ? 1.950 4.493 -16.147 1.00 90.50 89 ARG A N 1
ATOM 700 C CA . ARG A 1 89 ? 1.569 5.918 -16.191 1.00 90.50 89 ARG A CA 1
ATOM 701 C C . ARG A 1 89 ? 0.103 6.170 -15.848 1.00 90.50 89 ARG A C 1
ATOM 703 O O . ARG A 1 89 ? -0.443 7.196 -16.263 1.00 90.50 89 ARG A O 1
ATOM 710 N N . ASN A 1 90 ? -0.514 5.282 -15.075 1.00 92.81 90 ASN A N 1
ATOM 711 C CA . ASN A 1 90 ? -1.896 5.432 -14.653 1.00 92.81 90 ASN A CA 1
ATOM 712 C C . ASN A 1 90 ? -1.988 6.308 -13.394 1.00 92.81 90 ASN A C 1
ATOM 714 O O . ASN A 1 90 ? -1.711 5.876 -12.276 1.00 92.81 90 ASN A O 1
ATOM 718 N N . GLU A 1 91 ? -2.368 7.573 -13.583 1.00 93.31 91 GLU A N 1
ATOM 719 C CA . GLU A 1 91 ? -2.524 8.519 -12.475 1.00 93.31 91 GLU A CA 1
ATOM 720 C C . GLU A 1 91 ? -3.662 8.128 -11.526 1.00 93.31 91 GLU A C 1
ATOM 722 O O . GLU A 1 91 ? -3.528 8.337 -10.321 1.00 93.31 91 GLU A O 1
ATOM 727 N N . ASP A 1 92 ? -4.745 7.540 -12.040 1.00 91.56 92 ASP A N 1
ATOM 728 C CA . ASP A 1 92 ? -5.903 7.164 -11.227 1.00 91.56 92 ASP A CA 1
ATOM 729 C C . ASP A 1 92 ? -5.543 6.027 -10.260 1.00 91.56 92 ASP A C 1
ATOM 731 O O . ASP A 1 92 ? -5.808 6.141 -9.062 1.00 91.56 92 ASP A O 1
ATOM 735 N N . ASP A 1 93 ? -4.845 4.992 -10.739 1.00 91.12 93 ASP A N 1
ATOM 736 C CA . ASP A 1 93 ? -4.383 3.867 -9.906 1.00 91.12 93 ASP A CA 1
ATOM 737 C C . ASP A 1 93 ? -3.341 4.317 -8.873 1.00 91.12 93 ASP A C 1
ATOM 739 O O . ASP A 1 93 ? -3.325 3.854 -7.725 1.00 91.12 93 ASP A O 1
ATOM 743 N N . PHE A 1 94 ? -2.472 5.258 -9.257 1.00 93.88 94 PHE A N 1
ATOM 744 C CA . PHE A 1 94 ? -1.504 5.837 -8.334 1.00 93.88 94 PHE A CA 1
ATOM 745 C C . PHE A 1 94 ? -2.200 6.637 -7.230 1.00 93.88 94 PHE A C 1
ATOM 747 O O . PHE A 1 94 ? -1.888 6.459 -6.051 1.00 93.88 94 PHE A O 1
ATOM 754 N N . ILE A 1 95 ? -3.174 7.479 -7.585 1.00 94.06 95 ILE A N 1
ATOM 755 C CA . ILE A 1 95 ? -3.969 8.247 -6.621 1.00 94.06 95 ILE A CA 1
ATOM 756 C C . ILE A 1 95 ? -4.761 7.313 -5.704 1.00 94.06 95 ILE A C 1
ATOM 758 O O . ILE A 1 95 ? -4.764 7.536 -4.493 1.00 94.06 95 ILE A O 1
ATOM 762 N N . ASP A 1 96 ? -5.398 6.274 -6.242 1.00 92.12 96 ASP A N 1
ATOM 763 C CA . ASP A 1 96 ? -6.121 5.280 -5.444 1.00 92.12 96 ASP A CA 1
ATOM 764 C C . ASP A 1 96 ? -5.192 4.597 -4.433 1.00 92.12 96 ASP A C 1
ATOM 766 O O . ASP A 1 96 ? -5.474 4.558 -3.232 1.00 92.12 96 ASP A O 1
ATOM 770 N N . THR A 1 97 ? -4.005 4.187 -4.887 1.00 92.94 97 THR A N 1
ATOM 771 C CA . THR A 1 97 ? -2.984 3.594 -4.020 1.00 92.94 97 THR A CA 1
ATOM 772 C C . THR A 1 97 ? -2.535 4.557 -2.920 1.00 92.94 97 THR A C 1
ATOM 774 O O . THR A 1 97 ? -2.419 4.142 -1.765 1.00 92.94 97 THR A O 1
ATOM 777 N N . LEU A 1 98 ? -2.313 5.838 -3.233 1.00 92.88 98 LEU A N 1
ATOM 778 C CA . LEU A 1 98 ? -1.969 6.854 -2.233 1.00 92.88 98 LEU A CA 1
ATOM 779 C C . LEU A 1 98 ? -3.093 7.051 -1.213 1.00 92.88 98 LEU A C 1
ATOM 781 O O . LEU A 1 98 ? -2.826 7.123 -0.017 1.00 92.88 98 LEU A O 1
ATOM 785 N N . VAL A 1 99 ? -4.348 7.107 -1.653 1.00 90.88 99 VAL A N 1
ATOM 786 C CA . VAL A 1 99 ? -5.496 7.263 -0.749 1.00 90.88 99 VAL A CA 1
ATOM 787 C C . VAL A 1 99 ? -5.635 6.047 0.160 1.00 90.88 99 VAL A C 1
ATOM 789 O O . VAL A 1 99 ? -5.796 6.211 1.365 1.00 90.88 99 VAL A O 1
ATOM 792 N N . ARG A 1 100 ? -5.471 4.835 -0.375 1.00 88.56 100 ARG A N 1
ATOM 793 C CA . ARG A 1 100 ? -5.463 3.614 0.435 1.00 88.56 100 ARG A CA 1
ATOM 794 C C . ARG A 1 100 ? -4.341 3.629 1.474 1.00 88.56 100 ARG A C 1
ATOM 796 O O . ARG A 1 100 ? -4.590 3.297 2.630 1.00 88.56 100 ARG A O 1
ATOM 803 N N . LEU A 1 101 ? -3.136 4.064 1.091 1.00 88.81 101 LEU A N 1
ATOM 804 C CA . LEU A 1 101 ? -2.011 4.220 2.020 1.00 88.81 101 LEU A CA 1
ATOM 805 C C . LEU A 1 101 ? -2.318 5.241 3.122 1.00 88.81 101 LEU A C 1
ATOM 807 O O . LEU A 1 101 ? -2.029 4.969 4.288 1.00 88.81 101 LEU A O 1
ATOM 811 N N . ALA A 1 102 ? -2.948 6.363 2.769 1.00 85.25 102 ALA A N 1
ATOM 812 C CA . ALA A 1 102 ? -3.408 7.376 3.714 1.00 85.25 102 ALA A CA 1
ATOM 813 C C . ALA A 1 102 ? -4.391 6.783 4.734 1.00 85.25 102 ALA A C 1
ATOM 815 O O . ALA A 1 102 ? -4.214 6.966 5.935 1.00 85.25 102 ALA A O 1
ATOM 816 N N . THR A 1 103 ? -5.374 5.999 4.279 1.00 77.81 103 THR A N 1
ATOM 817 C CA . THR A 1 103 ? -6.341 5.330 5.160 1.00 77.81 103 THR A CA 1
ATOM 818 C C . THR A 1 103 ? -5.659 4.336 6.096 1.00 77.81 103 THR A C 1
ATOM 820 O O . THR A 1 103 ? -5.873 4.412 7.299 1.00 77.81 103 THR A O 1
ATOM 823 N N . THR A 1 104 ? -4.763 3.479 5.595 1.00 71.62 104 THR A N 1
ATOM 824 C CA . THR A 1 104 ? -4.008 2.546 6.458 1.00 71.62 104 THR A CA 1
ATOM 825 C C . THR A 1 104 ? -3.024 3.227 7.411 1.00 71.62 104 THR A C 1
ATOM 827 O O . THR A 1 104 ? -2.653 2.650 8.426 1.00 71.62 104 THR A O 1
ATOM 830 N N . SER A 1 105 ? -2.559 4.438 7.094 1.00 63.44 105 SER A N 1
ATOM 831 C CA . SER A 1 105 ? -1.715 5.220 8.004 1.00 63.44 105 SER A CA 1
ATOM 832 C C . SER A 1 105 ? -2.544 5.957 9.052 1.00 63.44 105 SER A C 1
ATOM 834 O O . SER A 1 105 ? -2.079 6.140 10.172 1.00 63.44 105 SER A O 1
ATOM 836 N N . ALA A 1 106 ? -3.763 6.372 8.699 1.00 53.84 106 ALA A N 1
ATOM 837 C CA . ALA A 1 106 ? -4.709 7.012 9.605 1.00 53.84 106 ALA A CA 1
ATOM 838 C C . ALA A 1 106 ? -5.322 6.025 10.614 1.00 53.84 106 ALA A C 1
ATOM 840 O O . ALA A 1 106 ? -5.684 6.445 11.707 1.00 53.84 106 ALA A O 1
ATOM 841 N N . THR A 1 107 ? -5.388 4.727 10.290 1.00 53.50 107 THR A N 1
ATOM 842 C CA . THR A 1 107 ? -5.812 3.669 11.230 1.00 53.50 107 THR A CA 1
ATOM 843 C C . THR A 1 107 ? -4.717 3.250 12.211 1.00 53.50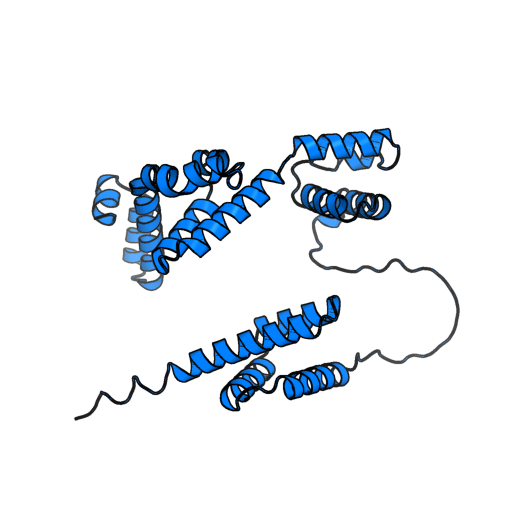 107 THR A C 1
ATOM 845 O O . THR A 1 107 ? -4.976 2.519 13.160 1.00 53.50 107 THR A O 1
ATOM 848 N N . THR A 1 108 ? -3.489 3.762 12.072 1.00 55.28 108 THR A N 1
ATOM 849 C CA . THR A 1 108 ? -2.427 3.536 13.067 1.00 55.28 108 THR A CA 1
ATOM 850 C C . THR A 1 108 ? -2.533 4.538 14.224 1.00 55.28 108 THR A C 1
ATOM 852 O O . THR A 1 108 ? -1.537 5.132 14.643 1.00 55.28 108 THR A O 1
ATOM 855 N N . ASP A 1 109 ? -3.735 4.773 14.754 1.00 66.38 109 ASP A N 1
ATOM 856 C CA . ASP A 1 109 ? -3.902 5.636 15.923 1.00 66.38 109 ASP A CA 1
ATOM 857 C C . ASP A 1 109 ? -3.612 4.829 17.194 1.00 66.38 109 ASP A C 1
ATOM 859 O O . ASP A 1 109 ? -4.490 4.432 17.953 1.00 66.38 109 ASP A O 1
ATOM 863 N N . THR A 1 110 ? -2.327 4.546 17.406 1.00 67.25 110 THR A N 1
ATOM 864 C CA . THR A 1 110 ? -1.807 3.870 18.610 1.00 67.25 110 THR A CA 1
ATOM 865 C C . THR A 1 110 ? -2.265 4.540 19.908 1.00 67.25 110 THR A C 1
ATOM 867 O O . THR A 1 110 ? -2.419 3.872 20.931 1.00 67.25 110 THR A O 1
ATOM 870 N N . ALA A 1 111 ? -2.527 5.852 19.878 1.00 70.06 111 ALA A N 1
ATOM 871 C CA . ALA A 1 111 ? -3.078 6.577 21.014 1.00 70.06 111 ALA A CA 1
ATOM 872 C C . ALA A 1 111 ? -4.558 6.236 21.240 1.00 70.06 111 ALA A C 1
ATOM 874 O O . ALA A 1 111 ? -4.952 5.999 22.383 1.00 70.06 111 ALA A O 1
ATOM 875 N N . ALA A 1 112 ? -5.357 6.151 20.172 1.00 72.94 112 ALA A N 1
ATOM 876 C CA . ALA A 1 112 ? -6.736 5.673 20.253 1.00 72.94 112 ALA A CA 1
ATOM 877 C C . ALA A 1 112 ? -6.805 4.196 20.667 1.00 72.94 112 ALA A C 1
ATOM 879 O O . ALA A 1 112 ? -7.627 3.841 21.509 1.00 72.94 112 ALA A O 1
ATOM 880 N N . ALA A 1 113 ? -5.902 3.356 20.155 1.00 78.25 113 ALA A N 1
ATOM 881 C CA . ALA A 1 113 ? -5.824 1.946 20.517 1.00 78.25 113 ALA A CA 1
ATOM 882 C C . ALA A 1 113 ? -5.519 1.752 22.003 1.00 78.25 113 ALA A C 1
ATOM 884 O O . ALA A 1 113 ? -6.201 0.996 22.691 1.00 78.25 113 ALA A O 1
ATOM 885 N N . LYS A 1 114 ? -4.548 2.507 22.528 1.00 83.06 114 LYS A N 1
ATOM 886 C CA . LYS A 1 114 ? -4.244 2.508 23.958 1.00 83.06 114 LYS A CA 1
ATOM 887 C C . LYS A 1 114 ? -5.437 2.974 24.799 1.00 83.06 114 LYS A C 1
ATOM 889 O O . LYS A 1 114 ? -5.761 2.331 25.788 1.00 83.06 114 LYS A O 1
ATOM 894 N N . HIS A 1 115 ? -6.109 4.050 24.391 1.00 82.56 115 HIS A N 1
ATOM 895 C CA . HIS A 1 115 ? -7.295 4.543 25.094 1.00 82.56 115 HIS A CA 1
ATOM 896 C C . HIS A 1 115 ? -8.437 3.514 25.100 1.00 82.56 115 HIS A C 1
ATOM 898 O O . HIS A 1 115 ? -9.111 3.350 26.112 1.00 82.56 115 HIS A O 1
ATOM 904 N N . ALA A 1 116 ? -8.645 2.799 23.991 1.00 83.25 116 ALA A N 1
ATOM 905 C CA . ALA A 1 116 ? -9.655 1.750 23.897 1.00 83.25 116 ALA A CA 1
ATOM 906 C C . ALA A 1 116 ? -9.347 0.561 24.826 1.00 83.25 116 ALA A C 1
ATOM 908 O O . ALA A 1 116 ? -10.255 0.038 25.471 1.00 83.25 116 ALA A O 1
ATOM 909 N N . LEU A 1 117 ? -8.075 0.160 24.940 1.00 86.00 117 LEU A N 1
ATOM 910 C CA . LEU A 1 117 ? -7.647 -0.875 25.889 1.00 86.00 117 LEU A CA 1
ATOM 911 C C . LEU A 1 117 ? -7.866 -0.432 27.348 1.00 86.00 117 LEU A C 1
ATOM 913 O O . LEU A 1 117 ? -8.525 -1.157 28.101 1.00 86.00 117 LEU A O 1
ATOM 917 N N . ASP A 1 118 ? -7.447 0.791 27.698 1.00 86.00 118 ASP A N 1
ATOM 918 C CA . ASP A 1 118 ? -7.643 1.379 29.035 1.00 86.00 118 ASP A CA 1
ATOM 919 C C . ASP A 1 118 ? -9.146 1.412 29.414 1.00 86.00 118 ASP A C 1
ATOM 921 O O . ASP A 1 118 ? -9.538 1.125 30.554 1.00 86.00 118 ASP A O 1
ATOM 925 N N . GLU A 1 119 ? -10.026 1.746 28.460 1.00 87.62 119 GLU A N 1
ATOM 926 C CA . GLU A 1 119 ? -11.481 1.749 28.658 1.00 87.62 119 GLU A CA 1
ATOM 927 C C . GLU A 1 119 ? -12.047 0.345 28.903 1.00 87.62 119 GLU A C 1
ATOM 929 O O . GLU A 1 119 ? -12.889 0.173 29.792 1.00 87.62 119 GLU A O 1
ATOM 934 N N . LEU A 1 120 ? -11.584 -0.671 28.167 1.00 87.31 120 LEU A N 1
ATOM 935 C CA . LEU A 1 120 ? -12.018 -2.060 28.348 1.00 87.31 120 LEU A CA 1
ATOM 936 C C . LEU A 1 120 ? -11.612 -2.614 29.718 1.00 87.31 120 LEU A C 1
ATOM 938 O O . LEU A 1 120 ? -12.403 -3.327 30.351 1.00 87.31 120 LEU A O 1
ATOM 942 N N . VAL A 1 121 ? -10.424 -2.252 30.205 1.00 88.94 121 VAL A N 1
ATOM 943 C CA . VAL A 1 121 ? -9.962 -2.612 31.552 1.00 88.94 121 VAL A CA 1
ATOM 944 C C . VAL A 1 121 ? -10.757 -1.867 32.618 1.00 88.94 121 VAL A C 1
ATOM 946 O O . VAL A 1 121 ? -11.258 -2.481 33.564 1.00 88.94 121 VAL A O 1
ATOM 949 N N . THR A 1 122 ? -10.985 -0.565 32.434 1.00 88.12 122 THR A N 1
ATOM 950 C CA . THR A 1 122 ? -11.802 0.246 33.353 1.00 88.12 122 THR A CA 1
ATOM 951 C C . THR A 1 122 ? -13.247 -0.261 33.435 1.00 88.12 122 THR A C 1
ATOM 953 O O . THR A 1 122 ? -13.855 -0.262 34.508 1.00 88.12 122 THR A O 1
ATOM 956 N N . ALA A 1 123 ? -13.799 -0.744 32.320 1.00 86.25 123 ALA A N 1
ATOM 957 C CA . ALA A 1 123 ? -15.119 -1.366 32.256 1.00 86.25 123 ALA A CA 1
ATOM 958 C C . ALA A 1 123 ? -15.159 -2.798 32.833 1.00 86.25 123 ALA A C 1
ATOM 960 O O . ALA A 1 123 ? -16.240 -3.393 32.920 1.00 86.25 123 ALA A O 1
ATOM 961 N N . GLY A 1 124 ? -14.007 -3.365 33.211 1.00 85.19 124 GLY A N 1
ATOM 962 C CA . GLY A 1 124 ? -13.870 -4.736 33.704 1.00 85.19 124 GLY A CA 1
ATOM 963 C C . GLY A 1 124 ? -14.214 -5.792 32.651 1.00 85.19 124 GLY A C 1
ATOM 964 O O . GLY A 1 124 ? -14.707 -6.865 32.999 1.00 85.19 124 GLY A O 1
ATOM 965 N N . ARG A 1 125 ? -14.051 -5.458 31.366 1.00 87.00 125 ARG A N 1
ATOM 966 C CA . ARG A 1 125 ? -14.277 -6.354 30.222 1.00 87.00 125 ARG A CA 1
ATOM 967 C C . ARG A 1 125 ? -13.001 -7.073 29.806 1.00 87.00 125 ARG A C 1
ATOM 969 O O . ARG A 1 125 ? -13.091 -8.199 29.341 1.00 87.00 125 ARG A O 1
ATOM 976 N N . LEU A 1 126 ? -11.853 -6.437 30.021 1.00 88.25 126 LEU A N 1
ATOM 977 C CA . LEU A 1 126 ? -10.523 -6.997 29.814 1.00 88.25 126 LEU A CA 1
ATOM 978 C C . LEU A 1 126 ? -9.785 -7.034 31.158 1.00 88.25 126 LEU A C 1
ATOM 980 O O . LEU A 1 126 ? -9.959 -6.140 31.989 1.00 88.25 126 LEU A O 1
ATOM 984 N N . SER A 1 127 ? -8.995 -8.078 31.405 1.00 87.25 127 SER A N 1
ATOM 985 C CA . SER A 1 127 ? -8.175 -8.144 32.618 1.00 87.25 127 SER A CA 1
ATOM 986 C C . SER A 1 127 ? -6.899 -7.313 32.460 1.00 87.25 127 SER A C 1
ATOM 988 O O . SER A 1 127 ? -6.346 -7.214 31.367 1.00 87.25 127 SER A O 1
ATOM 990 N N . GLN A 1 128 ? -6.416 -6.736 33.563 1.00 85.06 128 GLN A N 1
ATOM 991 C CA . GLN A 1 128 ? -5.183 -5.942 33.571 1.00 85.06 128 GLN A CA 1
ATOM 992 C C . GLN A 1 128 ? -3.962 -6.776 33.143 1.00 85.06 128 GLN A C 1
ATOM 994 O O . GLN A 1 128 ? -3.094 -6.284 32.431 1.00 85.06 128 GLN A O 1
ATOM 999 N N . ASP A 1 129 ? -3.942 -8.063 33.501 1.00 83.38 129 ASP A N 1
ATOM 1000 C CA . ASP A 1 129 ? -2.889 -8.990 33.085 1.00 83.38 129 ASP A CA 1
ATOM 1001 C C . ASP A 1 129 ? -2.854 -9.151 31.557 1.00 83.38 129 ASP A C 1
ATOM 1003 O O . ASP A 1 129 ? -1.779 -9.224 30.976 1.00 83.38 129 ASP A O 1
ATOM 1007 N N . VAL A 1 130 ? -4.010 -9.187 30.885 1.00 84.50 130 VAL A N 1
ATOM 1008 C CA . VAL A 1 130 ? -4.088 -9.298 29.418 1.00 84.50 130 VAL A CA 1
ATOM 1009 C C . VAL A 1 130 ? -3.610 -8.012 28.750 1.00 84.50 130 VAL A C 1
ATOM 1011 O O . VAL A 1 130 ? -2.813 -8.084 27.821 1.00 84.50 130 VAL A O 1
ATOM 1014 N N . GLU A 1 131 ? -4.020 -6.847 29.252 1.00 86.25 131 GLU A N 1
ATOM 1015 C CA . GLU A 1 131 ? -3.568 -5.547 28.740 1.00 86.25 131 GLU A CA 1
ATOM 1016 C C . GLU A 1 131 ? -2.042 -5.380 28.811 1.00 86.25 131 GLU A C 1
ATOM 1018 O O . GLU A 1 131 ? -1.438 -4.926 27.843 1.00 86.25 131 GLU A O 1
ATOM 1023 N N . GLU A 1 132 ? -1.392 -5.813 29.898 1.00 85.75 132 GLU A N 1
ATOM 1024 C CA . GLU A 1 132 ? 0.073 -5.738 30.033 1.00 85.75 132 GLU A CA 1
ATOM 1025 C C . GLU A 1 132 ? 0.832 -6.549 28.965 1.00 85.75 132 GLU A C 1
ATOM 1027 O O . GLU A 1 132 ? 1.992 -6.248 28.667 1.00 85.75 132 GLU A O 1
ATOM 1032 N N . HIS A 1 133 ? 0.190 -7.562 28.377 1.00 84.69 133 HIS A N 1
ATOM 1033 C CA . HIS A 1 133 ? 0.763 -8.392 27.313 1.00 84.69 133 HIS A CA 1
ATOM 1034 C C . HIS A 1 133 ? 0.395 -7.906 25.903 1.00 84.69 133 HIS A C 1
ATOM 1036 O O . HIS A 1 133 ? 0.899 -8.454 24.919 1.00 84.69 133 HIS A O 1
ATOM 1042 N N . LEU A 1 134 ? -0.452 -6.881 25.784 1.00 86.75 134 LEU A N 1
ATOM 1043 C CA . LEU A 1 134 ? -0.836 -6.281 24.513 1.00 86.75 134 LEU A CA 1
ATOM 1044 C C . LEU A 1 134 ? 0.024 -5.048 24.240 1.00 86.75 134 LEU A C 1
ATOM 1046 O O . LEU A 1 134 ? 0.035 -4.086 25.005 1.00 86.75 134 LEU A O 1
ATOM 1050 N N . ALA A 1 135 ? 0.722 -5.050 23.106 1.00 83.75 135 ALA A N 1
ATOM 1051 C CA . ALA A 1 135 ? 1.333 -3.831 22.597 1.00 83.75 135 ALA A CA 1
ATOM 1052 C C . ALA A 1 135 ? 0.276 -3.062 21.779 1.00 83.75 135 ALA A C 1
ATOM 1054 O O . ALA A 1 135 ? -0.262 -3.629 20.827 1.00 83.75 135 ALA A O 1
ATOM 1055 N N . PRO A 1 136 ? -0.042 -1.794 22.105 1.00 78.62 136 PRO A N 1
ATOM 1056 C CA . PRO A 1 136 ? -1.024 -1.006 21.353 1.00 78.62 136 PRO A CA 1
ATOM 1057 C C . PRO A 1 136 ? -0.578 -0.732 19.907 1.00 78.62 136 PRO A C 1
ATOM 1059 O O . PRO A 1 136 ? -1.405 -0.449 19.047 1.00 78.62 136 PRO A O 1
ATOM 1062 N N . GLU A 1 137 ? 0.722 -0.837 19.629 1.00 73.75 137 GLU A N 1
ATOM 1063 C CA . GLU A 1 137 ? 1.300 -0.816 18.286 1.00 73.75 137 GLU A CA 1
ATOM 1064 C C . GLU A 1 137 ? 1.302 -2.177 17.564 1.00 73.75 137 GLU A C 1
ATOM 1066 O O . GLU A 1 137 ? 1.709 -2.233 16.402 1.00 73.75 137 GLU A O 1
ATOM 1071 N N . ASP A 1 138 ? 0.885 -3.276 18.212 1.00 79.50 138 ASP A N 1
ATOM 1072 C CA . ASP A 1 138 ? 0.803 -4.590 17.563 1.00 79.50 138 ASP A CA 1
ATOM 1073 C C . ASP A 1 138 ? -0.233 -4.523 16.425 1.00 79.50 138 ASP A C 1
ATOM 1075 O O . ASP A 1 138 ? -1.411 -4.245 16.680 1.00 79.50 138 ASP A O 1
ATOM 1079 N N . PRO A 1 139 ? 0.156 -4.827 15.171 1.00 71.25 139 PRO A N 1
ATOM 1080 C CA . PRO A 1 139 ? -0.763 -4.825 14.035 1.00 71.25 139 PRO A CA 1
ATOM 1081 C C . PRO A 1 139 ? -2.006 -5.695 14.249 1.00 71.25 139 PRO A C 1
ATOM 1083 O O . PRO A 1 139 ? -3.063 -5.405 13.696 1.00 71.25 139 PRO A O 1
ATOM 1086 N N . ARG A 1 140 ? -1.897 -6.759 15.054 1.00 78.81 140 ARG A N 1
ATOM 1087 C CA . ARG A 1 140 ? -3.017 -7.649 15.388 1.00 78.81 140 ARG A CA 1
ATOM 1088 C C . ARG A 1 140 ? -4.012 -6.980 16.333 1.00 78.81 140 ARG A C 1
ATOM 1090 O O . ARG A 1 140 ? -5.208 -7.204 16.192 1.00 78.81 140 ARG A O 1
ATOM 1097 N N . VAL A 1 141 ? -3.527 -6.161 17.267 1.00 85.06 141 VAL A N 1
ATOM 1098 C CA . VAL A 1 141 ? -4.368 -5.385 18.192 1.00 85.06 141 VAL A CA 1
ATOM 1099 C C . VAL A 1 141 ? -5.093 -4.282 17.435 1.00 85.06 141 VAL A C 1
ATOM 1101 O O . VAL A 1 141 ? -6.303 -4.140 17.584 1.00 85.06 141 VAL A O 1
ATOM 1104 N N . LEU A 1 142 ? -4.379 -3.563 16.565 1.00 80.88 142 LEU A N 1
ATOM 1105 C CA . LEU A 1 142 ? -4.972 -2.540 15.702 1.00 80.88 142 LEU A CA 1
ATOM 1106 C C . LEU A 1 142 ? -6.053 -3.136 14.788 1.00 80.88 142 LEU A C 1
ATOM 1108 O O . LEU A 1 142 ? -7.165 -2.624 14.753 1.00 80.88 142 LEU A O 1
ATOM 1112 N N . ALA A 1 143 ? -5.776 -4.273 14.142 1.00 79.00 143 ALA A N 1
ATOM 1113 C CA . ALA A 1 143 ? -6.759 -4.953 13.299 1.00 79.00 143 ALA A CA 1
ATOM 1114 C C . ALA A 1 143 ? -8.001 -5.421 14.081 1.00 79.00 143 ALA A C 1
ATOM 1116 O O . ALA A 1 143 ? -9.117 -5.318 13.579 1.00 79.00 143 ALA A O 1
ATOM 1117 N N . ALA A 1 144 ? -7.830 -5.919 15.310 1.00 83.19 144 ALA A N 1
ATOM 1118 C CA . ALA A 1 144 ? -8.957 -6.312 16.154 1.00 83.19 144 ALA A CA 1
ATOM 1119 C C . ALA A 1 144 ? -9.839 -5.106 16.527 1.00 83.19 144 ALA A C 1
ATOM 1121 O O . ALA A 1 144 ? -11.065 -5.200 16.492 1.00 83.19 144 ALA A O 1
ATOM 1122 N N . LEU A 1 145 ? -9.222 -3.964 16.842 1.00 83.31 145 LEU A N 1
ATOM 1123 C CA . LEU A 1 145 ? -9.933 -2.724 17.154 1.00 83.31 145 LEU A CA 1
ATOM 1124 C C . LEU A 1 145 ? -10.642 -2.128 15.930 1.00 83.31 145 LEU A C 1
ATOM 1126 O O . LEU A 1 145 ? -11.753 -1.620 16.078 1.00 83.31 145 LEU A O 1
ATOM 1130 N N . ASP A 1 146 ? -10.055 -2.243 14.738 1.00 77.88 146 ASP A N 1
ATOM 1131 C CA . ASP A 1 146 ? -10.697 -1.843 13.480 1.00 77.88 146 ASP A CA 1
ATOM 1132 C C . ASP A 1 146 ? -11.961 -2.683 13.216 1.00 77.88 146 ASP A C 1
ATOM 1134 O O . ASP A 1 146 ? -13.033 -2.133 12.970 1.00 77.88 146 ASP A O 1
ATOM 1138 N N . VAL A 1 147 ? -11.885 -4.012 13.366 1.00 80.25 147 VAL A N 1
ATOM 1139 C CA . VAL A 1 147 ? -13.057 -4.902 13.224 1.00 80.25 147 VAL A CA 1
ATOM 1140 C C . VAL A 1 147 ? -14.133 -4.588 14.267 1.00 80.25 147 VAL A C 1
ATOM 1142 O O . VAL A 1 147 ? -15.333 -4.647 13.980 1.00 80.25 147 VAL A O 1
ATOM 1145 N N . TYR A 1 148 ? -13.730 -4.221 15.483 1.00 82.00 148 TYR A N 1
ATOM 1146 C CA . TYR A 1 148 ? -14.664 -3.767 16.508 1.00 82.00 148 TYR A CA 1
ATOM 1147 C C . TYR A 1 148 ? -15.338 -2.438 16.152 1.00 82.00 148 TYR A C 1
ATOM 1149 O O . TYR A 1 148 ? -16.519 -2.271 16.449 1.00 82.00 148 TYR A O 1
ATOM 1157 N N . ALA A 1 149 ? -14.639 -1.504 15.505 1.00 76.62 149 ALA A N 1
ATOM 1158 C CA . ALA A 1 149 ? -15.235 -0.231 15.101 1.00 76.62 149 ALA A CA 1
ATOM 1159 C C . ALA A 1 149 ? -16.436 -0.429 14.156 1.00 76.62 149 ALA A C 1
ATOM 1161 O O . ALA A 1 149 ? -17.411 0.320 14.245 1.00 76.62 149 ALA A O 1
ATOM 1162 N N . ASP A 1 150 ? -16.394 -1.474 13.325 1.00 69.88 150 ASP A N 1
ATOM 1163 C CA . ASP A 1 150 ? -17.466 -1.820 12.390 1.00 69.88 150 ASP A CA 1
ATOM 1164 C C . ASP A 1 150 ? -18.550 -2.718 13.012 1.00 69.88 150 ASP A C 1
ATOM 1166 O O . ASP A 1 150 ? -19.743 -2.528 12.760 1.00 69.88 150 ASP A O 1
ATOM 1170 N N . SER A 1 151 ? -18.158 -3.700 13.831 1.00 76.31 151 SER A N 1
ATOM 1171 C CA . SER A 1 151 ? -19.079 -4.699 14.401 1.00 76.31 151 SER A CA 1
ATOM 1172 C C . SER A 1 151 ? -19.726 -4.275 15.723 1.00 76.31 151 SER A C 1
ATOM 1174 O O . SER A 1 151 ? -20.836 -4.708 16.036 1.00 76.31 151 SER A O 1
ATOM 1176 N N . LEU A 1 152 ? -19.037 -3.435 16.503 1.00 79.69 152 LEU A N 1
ATOM 1177 C CA . LEU A 1 152 ? -19.351 -3.070 17.888 1.00 79.69 152 LEU A CA 1
ATOM 1178 C C . LEU A 1 152 ? -19.561 -4.285 18.818 1.00 79.69 152 LEU A C 1
ATOM 1180 O O . LEU A 1 152 ? -20.226 -4.175 19.855 1.00 79.69 152 LEU A O 1
ATOM 1184 N N . ASP A 1 153 ? -18.988 -5.443 18.472 1.00 86.62 153 ASP A N 1
ATOM 1185 C CA . ASP A 1 153 ? -19.093 -6.679 19.251 1.00 86.62 153 ASP A CA 1
ATOM 1186 C C . ASP A 1 153 ? -17.980 -6.756 20.308 1.00 86.62 153 ASP A C 1
ATOM 1188 O O . ASP A 1 153 ? -16.842 -7.147 20.051 1.00 86.62 153 ASP A O 1
ATOM 1192 N N . ILE A 1 154 ? -18.315 -6.333 21.530 1.00 86.62 154 ILE A N 1
ATOM 1193 C CA . ILE A 1 154 ? -17.380 -6.318 22.664 1.00 86.62 154 ILE A CA 1
ATOM 1194 C C . ILE A 1 154 ? -16.908 -7.739 23.041 1.00 86.62 154 ILE A C 1
ATOM 1196 O O . ILE A 1 154 ? -15.706 -7.909 23.239 1.00 86.62 154 ILE A O 1
ATOM 1200 N N . PRO A 1 155 ? -17.789 -8.755 23.189 1.00 87.06 155 PRO A N 1
ATOM 1201 C CA . PRO A 1 155 ? -17.360 -10.136 23.419 1.00 87.06 155 PRO A CA 1
ATOM 1202 C C . PRO A 1 155 ? -16.325 -10.663 22.417 1.00 87.06 155 PRO A C 1
ATOM 1204 O O . PRO A 1 155 ? -15.341 -11.263 22.847 1.00 87.06 155 PRO A O 1
ATOM 1207 N N . ASP A 1 156 ? -16.528 -10.424 21.119 1.00 84.06 156 ASP A N 1
ATOM 1208 C CA . ASP A 1 156 ? -15.625 -10.908 20.062 1.00 84.06 156 ASP A CA 1
ATOM 1209 C C . ASP A 1 156 ? -14.268 -10.184 20.080 1.00 84.06 156 ASP A C 1
ATOM 1211 O O . ASP A 1 156 ? -13.204 -10.806 19.963 1.00 84.06 156 ASP A O 1
ATOM 1215 N N . LEU A 1 157 ? -14.288 -8.870 20.340 1.00 87.31 157 LEU A N 1
ATOM 1216 C CA . LEU A 1 157 ? -13.070 -8.094 20.555 1.00 87.31 157 LEU A CA 1
ATOM 1217 C C . LEU A 1 157 ? -12.267 -8.636 21.745 1.00 87.31 157 LEU A C 1
ATOM 1219 O O . LEU A 1 157 ? -11.060 -8.835 21.626 1.00 87.31 157 LEU A O 1
ATOM 1223 N N . VAL A 1 158 ? -12.916 -8.884 22.888 1.00 90.25 158 VAL A N 1
ATOM 1224 C CA . VAL A 1 158 ? -12.234 -9.383 24.093 1.00 90.25 158 VAL A CA 1
ATOM 1225 C C . VAL A 1 158 ? -11.623 -10.764 23.850 1.00 90.25 158 VAL A C 1
ATOM 1227 O O . VAL A 1 158 ? -10.452 -10.948 24.174 1.00 90.25 158 VAL A O 1
ATOM 1230 N N . ASP A 1 159 ? -12.349 -11.699 23.228 1.00 87.75 159 ASP A N 1
ATOM 1231 C CA . ASP A 1 159 ? -11.813 -13.030 22.886 1.00 87.75 159 ASP A CA 1
ATOM 1232 C C . ASP A 1 159 ? -10.585 -12.920 21.968 1.00 87.75 159 ASP A C 1
ATOM 1234 O O . ASP A 1 159 ? -9.543 -13.545 22.195 1.00 87.75 159 ASP A O 1
ATOM 1238 N N . THR A 1 160 ? -10.662 -12.035 20.971 1.00 88.12 160 THR A N 1
ATOM 1239 C CA . THR A 1 160 ? -9.550 -11.772 20.056 1.00 88.12 160 THR A CA 1
ATOM 1240 C C . THR A 1 160 ? -8.337 -11.183 20.781 1.00 88.12 160 THR A C 1
ATOM 1242 O O . THR A 1 160 ? -7.214 -11.637 20.543 1.00 88.12 160 THR A O 1
ATOM 1245 N N . LEU A 1 161 ? -8.532 -10.226 21.691 1.00 89.56 161 LEU A N 1
ATOM 1246 C CA . LEU A 1 161 ? -7.457 -9.621 22.485 1.00 89.56 161 LEU A CA 1
ATOM 1247 C C . LEU A 1 161 ? -6.830 -10.620 23.474 1.00 89.56 161 LEU A C 1
ATOM 1249 O O . LEU A 1 161 ? -5.605 -10.696 23.567 1.00 89.56 161 LEU A O 1
ATOM 1253 N N . GLU A 1 162 ? -7.628 -11.450 24.148 1.00 89.44 162 GLU A N 1
ATOM 1254 C CA . GLU A 1 162 ? -7.131 -12.524 25.025 1.00 89.44 162 GLU A CA 1
ATOM 1255 C C . GLU A 1 162 ? -6.299 -13.556 24.248 1.00 89.44 162 GLU A C 1
ATOM 1257 O O . GLU A 1 162 ? -5.257 -14.033 24.723 1.00 89.44 162 GLU A O 1
ATOM 1262 N N . ARG A 1 163 ? -6.710 -13.863 23.013 1.00 87.50 163 ARG A N 1
ATOM 1263 C CA . ARG A 1 163 ? -5.956 -14.736 22.110 1.00 87.50 163 ARG A CA 1
ATOM 1264 C C . ARG A 1 163 ? -4.632 -14.113 21.668 1.00 87.50 163 ARG A C 1
ATOM 1266 O O . ARG A 1 163 ? -3.641 -14.833 21.573 1.00 87.50 163 ARG A O 1
ATOM 1273 N N . ILE A 1 164 ? -4.592 -12.805 21.410 1.00 86.94 164 ILE A N 1
ATOM 1274 C CA . ILE A 1 164 ? -3.359 -12.094 21.031 1.00 86.94 164 ILE A CA 1
ATOM 1275 C C . ILE A 1 164 ? -2.368 -12.037 22.203 1.00 86.94 164 ILE A C 1
ATOM 1277 O O . ILE A 1 164 ? -1.173 -12.247 21.990 1.00 86.94 164 ILE A O 1
ATOM 1281 N N . ALA A 1 165 ? -2.859 -11.805 23.424 1.00 86.44 165 ALA A N 1
ATOM 1282 C CA . ALA A 1 165 ? -2.053 -11.761 24.647 1.00 86.44 165 ALA A CA 1
ATOM 1283 C C . ALA A 1 165 ? -1.515 -13.136 25.086 1.00 86.44 165 ALA A C 1
ATOM 1285 O O . ALA A 1 165 ? -0.569 -13.221 25.873 1.00 86.44 165 ALA A O 1
ATOM 1286 N N . SER A 1 166 ? -2.104 -14.228 24.591 1.00 84.88 166 SER A N 1
ATOM 1287 C CA . SER A 1 166 ? -1.702 -15.583 24.959 1.00 84.88 166 SER A CA 1
ATOM 1288 C C . SER A 1 166 ? -0.354 -15.978 24.319 1.00 84.88 166 SER A C 1
ATOM 1290 O O . SER A 1 166 ? -0.182 -15.868 23.102 1.00 84.88 166 SER A O 1
ATOM 1292 N N . PRO A 1 167 ? 0.610 -16.516 25.095 1.00 62.62 167 PRO A N 1
ATOM 1293 C CA . PRO A 1 167 ? 1.979 -16.789 24.632 1.00 62.62 167 PRO A CA 1
ATOM 1294 C C . PRO A 1 167 ? 2.097 -17.882 23.550 1.00 62.62 167 PRO A C 1
ATOM 1296 O O . PRO A 1 167 ? 3.120 -17.955 22.866 1.00 62.62 167 PRO A O 1
ATOM 1299 N N . ASP A 1 168 ? 1.050 -18.686 23.335 1.00 50.62 168 ASP A N 1
ATOM 1300 C CA . ASP A 1 168 ? 0.989 -19.695 22.264 1.00 50.62 168 ASP A CA 1
ATOM 1301 C C . ASP A 1 168 ? 0.798 -19.093 20.856 1.00 50.62 168 ASP A C 1
ATOM 1303 O O . ASP A 1 168 ? 0.971 -19.783 19.850 1.00 50.62 168 ASP A O 1
ATOM 1307 N N . ALA A 1 169 ? 0.527 -17.788 20.742 1.00 50.25 169 ALA A N 1
ATOM 1308 C CA . ALA A 1 169 ? 0.364 -17.114 19.452 1.00 50.25 169 ALA A CA 1
ATOM 1309 C C . ALA A 1 169 ? 1.683 -16.909 18.672 1.00 50.25 169 ALA A C 1
ATOM 1311 O O . ALA A 1 169 ? 1.667 -16.343 17.578 1.00 50.25 169 ALA A O 1
ATOM 1312 N N . THR A 1 170 ? 2.831 -17.360 19.196 1.00 43.47 170 THR A N 1
ATOM 1313 C CA . THR A 1 170 ? 4.135 -17.232 18.516 1.00 43.47 170 THR A CA 1
ATOM 1314 C C . THR A 1 170 ? 4.443 -18.355 17.520 1.00 43.47 170 THR A C 1
ATOM 1316 O O . THR A 1 170 ? 5.416 -18.239 16.776 1.00 43.47 170 THR A O 1
ATOM 1319 N N . VAL A 1 171 ? 3.612 -19.403 17.416 1.00 42.50 171 VAL A N 1
ATOM 1320 C CA . VAL A 1 171 ? 3.819 -20.482 16.429 1.00 42.50 171 VAL A CA 1
ATOM 1321 C C . VAL A 1 171 ? 2.502 -21.066 15.893 1.00 42.50 171 VAL A C 1
ATOM 1323 O O . VAL A 1 171 ? 2.307 -22.274 15.927 1.00 42.50 171 VAL A O 1
ATOM 1326 N N . ALA A 1 172 ? 1.577 -20.254 15.374 1.00 37.00 172 ALA A N 1
ATOM 1327 C CA . ALA A 1 172 ? 0.455 -20.794 14.593 1.00 37.00 172 ALA A CA 1
ATOM 1328 C C . ALA A 1 172 ? -0.206 -19.747 13.686 1.00 37.00 172 ALA A C 1
ATOM 1330 O O . ALA A 1 172 ? -1.292 -19.245 13.961 1.00 37.00 172 ALA A O 1
ATOM 1331 N N . SER A 1 173 ? 0.395 -19.501 12.524 1.00 41.06 173 SER A N 1
ATOM 1332 C CA . SER A 1 173 ? -0.386 -19.211 11.319 1.00 41.06 173 SER A CA 1
ATOM 1333 C C . SER A 1 173 ? -1.117 -20.498 10.909 1.00 41.06 173 SER A C 1
ATOM 1335 O O . SER A 1 173 ? -0.648 -21.238 10.050 1.00 41.06 173 SER A O 1
ATOM 1337 N N . SER A 1 174 ? -2.215 -20.831 11.588 1.00 35.34 174 SER A N 1
ATOM 1338 C CA . SER A 1 174 ? -3.172 -21.858 11.160 1.00 35.34 174 SER A CA 1
ATOM 1339 C C . SER A 1 174 ? -4.490 -21.654 11.918 1.00 35.34 174 SER A C 1
ATOM 1341 O O . SER A 1 174 ? -4.478 -21.649 13.151 1.00 35.34 174 SER A O 1
ATOM 1343 N N . PRO A 1 175 ? -5.616 -21.417 11.225 1.00 47.50 175 PRO A N 1
ATOM 1344 C CA . PRO A 1 175 ? -6.894 -21.211 11.877 1.00 47.50 175 PRO A CA 1
ATOM 1345 C C . PRO A 1 175 ? -7.479 -22.553 12.332 1.00 47.50 175 PRO A C 1
ATOM 1347 O O . PRO A 1 175 ? -7.324 -23.575 11.670 1.00 47.50 175 PRO A O 1
ATOM 1350 N N . PHE A 1 176 ? -8.242 -22.485 13.423 1.00 38.66 176 PHE A N 1
ATOM 1351 C CA . PHE A 1 176 ? -9.176 -23.501 13.914 1.00 38.66 176 PHE A CA 1
ATOM 1352 C C . PHE A 1 176 ? -8.622 -24.585 14.862 1.00 38.66 176 PHE A C 1
ATOM 1354 O O . PHE A 1 176 ? -8.289 -25.702 14.480 1.00 38.66 176 PHE A O 1
ATOM 1361 N N . SER A 1 177 ? -8.673 -24.290 16.165 1.00 30.69 177 SER A N 1
ATOM 1362 C CA . SER A 1 177 ? -9.033 -25.293 17.177 1.00 30.69 177 SER A CA 1
ATOM 1363 C C . SER A 1 177 ? -10.452 -24.988 17.670 1.00 30.69 177 SER A C 1
ATOM 1365 O O . SER A 1 177 ? -10.641 -23.981 18.351 1.00 30.69 177 SER A O 1
ATOM 1367 N N . PRO A 1 178 ? -11.464 -25.805 17.326 1.00 43.66 178 PRO A N 1
ATOM 1368 C CA . PRO A 1 178 ? -12.810 -25.634 17.847 1.00 43.66 178 PRO A CA 1
ATOM 1369 C C . PRO A 1 178 ? -12.866 -26.123 19.296 1.00 43.66 178 PRO A C 1
ATOM 1371 O O . PRO A 1 178 ? -12.489 -27.254 19.610 1.00 43.66 178 PRO A O 1
ATOM 1374 N N . ARG A 1 179 ? -13.356 -25.259 20.185 1.00 35.22 179 ARG A N 1
ATOM 1375 C CA . ARG A 1 179 ? -13.615 -25.584 21.587 1.00 35.22 179 ARG A CA 1
ATOM 1376 C C . ARG A 1 179 ? -14.781 -26.572 21.659 1.00 35.22 179 ARG A C 1
ATOM 1378 O O . ARG A 1 179 ? -15.908 -26.256 21.292 1.00 35.22 179 ARG A O 1
ATOM 1385 N N . THR A 1 180 ? -14.479 -27.778 22.123 1.00 36.34 180 THR A N 1
ATOM 1386 C CA . THR A 1 180 ? -15.420 -28.868 22.377 1.00 36.34 180 THR A CA 1
ATOM 1387 C C . THR A 1 180 ? -16.379 -28.504 23.508 1.00 36.34 180 THR A C 1
ATOM 1389 O O . THR A 1 180 ? -15.949 -28.276 24.641 1.00 36.34 180 THR A O 1
ATOM 1392 N N . THR A 1 181 ? -17.677 -28.496 23.220 1.00 39.88 181 THR A N 1
ATOM 1393 C CA . THR A 1 181 ? -18.722 -28.687 24.227 1.00 39.88 181 THR A CA 1
ATOM 1394 C C . THR A 1 181 ? -19.053 -30.176 24.327 1.00 39.88 181 THR A C 1
ATOM 1396 O O . THR A 1 181 ? -19.409 -30.834 23.353 1.00 39.88 181 THR A O 1
ATOM 1399 N N . ASP A 1 182 ? -18.873 -30.698 25.535 1.00 39.12 182 ASP A N 1
ATOM 1400 C CA . ASP A 1 182 ? -19.139 -32.063 25.984 1.00 39.12 182 ASP A CA 1
ATOM 1401 C C . ASP A 1 182 ? -20.616 -32.489 25.831 1.00 39.12 182 ASP A C 1
ATOM 1403 O O . ASP A 1 182 ? -21.491 -31.817 26.381 1.00 39.12 182 ASP A O 1
ATOM 1407 N N . LYS A 1 183 ? -20.872 -33.644 25.187 1.00 42.56 183 LYS A N 1
ATOM 1408 C CA . LYS A 1 183 ? -21.472 -34.886 25.754 1.00 42.56 183 LYS A CA 1
ATOM 1409 C C . LYS A 1 183 ? -22.309 -35.714 24.762 1.00 42.56 183 LYS A C 1
ATOM 1411 O O . LYS A 1 183 ? -23.190 -35.191 24.092 1.00 42.56 183 LYS A O 1
ATOM 1416 N N . ASP A 1 184 ? -22.100 -37.025 24.906 1.00 38.59 184 ASP A N 1
ATOM 1417 C CA . ASP A 1 184 ? -23.032 -38.154 24.748 1.00 38.59 184 ASP A CA 1
ATOM 1418 C C . ASP A 1 184 ? -23.083 -38.937 23.421 1.00 38.59 184 ASP A C 1
ATOM 1420 O O . ASP A 1 184 ? -23.674 -38.521 22.431 1.00 38.59 184 ASP A O 1
ATOM 1424 N N . ASP A 1 185 ? -22.488 -40.132 23.530 1.00 42.44 185 ASP A N 1
ATOM 1425 C CA . ASP A 1 185 ? -22.935 -41.451 23.076 1.00 42.44 185 ASP A CA 1
ATOM 1426 C C . ASP A 1 185 ? -23.076 -41.800 21.586 1.00 42.44 185 ASP A C 1
ATOM 1428 O O . ASP A 1 185 ? -23.988 -41.374 20.882 1.00 42.44 185 ASP A O 1
ATOM 1432 N N . GLY A 1 186 ? -22.271 -42.798 21.197 1.00 36.53 186 GLY A N 1
ATOM 1433 C CA . GLY A 1 186 ? -22.692 -43.848 20.270 1.00 36.53 186 GLY A CA 1
ATOM 1434 C C . GLY A 1 186 ? -21.738 -44.085 19.108 1.00 36.53 186 GLY A C 1
ATOM 1435 O O . GLY A 1 186 ? -21.614 -43.237 18.234 1.00 36.53 186 GLY A O 1
ATOM 1436 N N . ASP A 1 187 ? -21.106 -45.260 19.122 1.00 44.94 187 ASP A N 1
ATOM 1437 C CA . ASP A 1 187 ? -20.442 -45.939 18.003 1.00 44.94 187 ASP A CA 1
ATOM 1438 C C . ASP A 1 187 ? -20.948 -45.519 16.608 1.00 44.94 187 ASP A C 1
ATOM 1440 O O . ASP A 1 187 ? -22.118 -45.713 16.291 1.00 44.94 187 ASP A O 1
ATOM 1444 N N . ASP A 1 188 ? -20.058 -45.022 15.746 1.00 37.59 188 ASP A N 1
ATOM 1445 C CA . ASP A 1 188 ? -19.702 -45.770 14.536 1.00 37.59 188 ASP A CA 1
ATOM 1446 C C . ASP A 1 188 ? -18.476 -45.168 13.834 1.00 37.59 188 ASP A C 1
ATOM 1448 O O . ASP A 1 188 ? -18.320 -43.964 13.616 1.00 37.59 188 ASP A O 1
ATOM 1452 N N . ASP A 1 189 ? -17.577 -46.082 13.514 1.00 46.59 189 ASP A N 1
ATOM 1453 C CA . ASP A 1 189 ? -16.269 -45.908 12.916 1.00 46.59 189 ASP A CA 1
ATOM 1454 C C . ASP A 1 189 ? -16.432 -45.733 11.394 1.00 46.59 189 ASP A C 1
ATOM 1456 O O . ASP A 1 189 ? -16.301 -46.687 10.631 1.00 46.59 189 ASP A O 1
ATOM 1460 N N . GLU A 1 190 ? -16.743 -44.521 10.917 1.00 37.50 190 GLU A N 1
ATOM 1461 C CA . GLU A 1 190 ? -16.679 -44.202 9.483 1.00 37.50 190 GLU A CA 1
ATOM 1462 C C . GLU A 1 190 ? -15.919 -42.898 9.209 1.00 37.50 190 GLU A C 1
ATOM 1464 O O . GLU A 1 190 ? -16.374 -41.775 9.433 1.00 37.50 190 GLU A O 1
ATOM 1469 N N . LYS A 1 191 ? -14.709 -43.087 8.669 1.00 38.53 191 LYS A N 1
ATOM 1470 C CA . LYS A 1 191 ? -13.892 -42.110 7.942 1.00 38.53 191 LYS A CA 1
ATOM 1471 C C . LYS A 1 191 ? -14.746 -41.051 7.231 1.00 38.53 191 LYS A C 1
ATOM 1473 O O . LYS A 1 191 ? -15.293 -41.311 6.160 1.00 38.53 191 LYS A O 1
ATOM 1478 N N . ARG A 1 192 ? -14.711 -39.809 7.724 1.00 40.81 192 ARG A N 1
ATOM 1479 C CA . ARG A 1 192 ? -14.989 -38.616 6.909 1.00 40.81 192 ARG A CA 1
ATOM 1480 C C . ARG A 1 192 ? -13.890 -38.460 5.856 1.00 40.81 192 ARG A C 1
ATOM 1482 O O . ARG A 1 192 ? -12.971 -37.659 5.996 1.00 40.81 192 ARG A O 1
ATOM 1489 N N . VAL A 1 193 ? -13.990 -39.248 4.791 1.00 37.62 193 VAL A N 1
ATOM 1490 C CA . VAL A 1 193 ? -13.483 -38.863 3.476 1.00 37.62 193 VAL A CA 1
ATOM 1491 C C . VAL A 1 193 ? -14.433 -37.761 3.026 1.00 37.62 193 VAL A C 1
ATOM 1493 O O . VAL A 1 193 ? -15.515 -38.041 2.521 1.00 37.62 193 VAL A O 1
ATOM 1496 N N . ILE A 1 194 ? -14.098 -36.514 3.359 1.00 41.38 194 ILE A N 1
ATOM 1497 C CA . ILE A 1 194 ? -14.854 -35.353 2.894 1.00 41.38 194 ILE A CA 1
ATOM 1498 C C . ILE A 1 194 ? -14.898 -35.462 1.370 1.00 41.38 194 ILE A C 1
ATOM 1500 O O . ILE A 1 194 ? -13.867 -35.633 0.720 1.00 41.38 194 ILE A O 1
ATOM 1504 N N . ASP A 1 195 ? -16.116 -35.494 0.846 1.00 48.72 195 ASP A N 1
ATOM 1505 C CA . ASP A 1 195 ? -16.461 -35.802 -0.533 1.00 48.72 195 ASP A CA 1
ATOM 1506 C C . ASP A 1 195 ? -15.930 -34.698 -1.461 1.00 48.72 195 ASP A C 1
ATOM 1508 O O . ASP A 1 195 ? -16.651 -33.780 -1.845 1.00 48.72 195 ASP A O 1
ATOM 1512 N N . VAL A 1 196 ? -14.642 -34.781 -1.817 1.00 46.25 196 VAL A N 1
ATOM 1513 C CA . VAL A 1 196 ? -13.984 -33.938 -2.834 1.00 46.25 196 VAL A CA 1
ATOM 1514 C C . VAL A 1 196 ? -14.815 -33.915 -4.129 1.00 46.25 196 VAL A C 1
ATOM 1516 O O . VAL A 1 196 ? -14.876 -32.895 -4.810 1.00 46.25 196 VAL A O 1
ATOM 1519 N N . SER A 1 197 ? -15.575 -34.985 -4.408 1.00 57.03 197 SER A N 1
ATOM 1520 C CA . SER A 1 197 ? -16.451 -35.065 -5.580 1.00 57.03 197 SER A CA 1
ATOM 1521 C C . SER A 1 197 ? -17.675 -34.144 -5.514 1.00 57.03 197 SER A C 1
ATOM 1523 O O . SER A 1 197 ? -18.219 -33.799 -6.562 1.00 57.03 197 SER A O 1
ATOM 1525 N N . ALA A 1 198 ? -18.147 -33.752 -4.325 1.00 60.94 198 ALA A N 1
ATOM 1526 C CA . ALA A 1 198 ? -19.294 -32.854 -4.181 1.00 60.94 198 ALA A CA 1
ATOM 1527 C C . ALA A 1 198 ? -18.905 -31.401 -4.489 1.00 60.94 198 ALA A C 1
ATOM 1529 O O . ALA A 1 198 ? -19.624 -30.720 -5.222 1.00 60.94 198 ALA A O 1
ATOM 1530 N N . MET A 1 199 ? -17.737 -30.966 -4.004 1.00 65.19 199 MET A N 1
ATOM 1531 C CA . MET A 1 199 ? -17.199 -29.631 -4.278 1.00 65.19 199 MET A CA 1
ATOM 1532 C C . MET A 1 199 ? -16.807 -29.480 -5.752 1.00 65.19 199 MET A C 1
ATOM 1534 O O . MET A 1 199 ? -17.188 -28.503 -6.394 1.00 65.19 199 MET A O 1
ATOM 1538 N N . GLU A 1 200 ? -16.154 -30.491 -6.337 1.00 65.75 200 GLU A N 1
ATOM 1539 C CA . GLU A 1 200 ? -15.851 -30.507 -7.774 1.00 65.75 200 GLU A CA 1
ATOM 1540 C C . GLU A 1 200 ? -17.122 -30.386 -8.627 1.00 65.75 200 GLU A C 1
ATOM 1542 O O . GLU A 1 200 ? -17.144 -29.620 -9.590 1.00 65.75 200 GLU A O 1
ATOM 1547 N N . LYS A 1 201 ? -18.211 -31.078 -8.259 1.00 68.81 201 LYS A N 1
ATOM 1548 C CA . LYS A 1 201 ? -19.505 -30.969 -8.958 1.00 68.81 201 LYS A CA 1
ATOM 1549 C C . LYS A 1 201 ? -20.117 -29.576 -8.838 1.00 68.81 201 LYS A C 1
ATOM 1551 O O . LYS A 1 201 ? -20.687 -29.096 -9.815 1.00 68.81 201 LYS A O 1
ATOM 1556 N N . GLN A 1 202 ? -20.006 -28.938 -7.674 1.00 72.06 202 GLN A N 1
ATOM 1557 C CA . GLN A 1 202 ? -20.531 -27.592 -7.452 1.00 72.06 202 GLN A CA 1
ATOM 1558 C C . GLN A 1 202 ? -19.751 -26.552 -8.266 1.00 72.06 202 GLN A C 1
ATOM 1560 O O . GLN A 1 202 ? -20.359 -25.717 -8.931 1.00 72.06 202 GLN A O 1
ATOM 1565 N N . ILE A 1 203 ? -18.421 -26.671 -8.316 1.00 72.56 203 ILE A N 1
ATOM 1566 C CA . ILE A 1 203 ? -17.567 -25.813 -9.147 1.00 72.56 203 ILE A CA 1
ATOM 1567 C C . ILE A 1 203 ? -17.854 -26.043 -10.635 1.00 72.56 203 ILE A C 1
ATOM 1569 O O . ILE A 1 203 ? -18.036 -25.084 -11.377 1.00 72.56 203 ILE A O 1
ATOM 1573 N N . LEU A 1 204 ? -17.976 -27.297 -11.084 1.00 70.88 204 LEU A N 1
ATOM 1574 C CA . LEU A 1 204 ? -18.352 -27.622 -12.467 1.00 70.88 204 LEU A CA 1
ATOM 1575 C C . LEU A 1 204 ? -19.724 -27.048 -12.851 1.00 70.88 204 LEU A C 1
ATOM 1577 O O . LEU A 1 204 ? -19.890 -26.572 -13.976 1.00 70.88 204 LEU A O 1
ATOM 1581 N N . HIS A 1 205 ? -20.690 -27.064 -11.929 1.00 77.44 205 HIS A N 1
ATOM 1582 C CA . HIS A 1 205 ? -22.002 -26.466 -12.151 1.00 77.44 205 HIS A CA 1
ATOM 1583 C C . HIS A 1 205 ? -21.912 -24.940 -12.269 1.00 77.44 205 HIS A C 1
ATOM 1585 O O . HIS A 1 205 ? -22.399 -24.392 -13.258 1.00 77.44 205 HIS A O 1
ATOM 1591 N N . LEU A 1 206 ? -21.225 -24.268 -11.344 1.00 74.62 206 LEU A N 1
ATOM 1592 C CA . LEU A 1 206 ? -21.014 -22.816 -11.384 1.00 74.62 206 LEU A CA 1
ATOM 1593 C C . LEU A 1 206 ? -20.274 -22.391 -12.659 1.00 74.62 206 LEU A C 1
ATOM 1595 O O . LEU A 1 206 ? -20.673 -21.432 -13.312 1.00 74.62 206 LEU A O 1
ATOM 1599 N N . VAL A 1 207 ? -19.261 -23.155 -13.077 1.00 73.75 207 VAL A N 1
ATOM 1600 C CA . VAL A 1 207 ? -18.525 -22.918 -14.327 1.00 73.75 207 VAL A CA 1
ATOM 1601 C C . VAL A 1 207 ? -19.423 -23.070 -15.557 1.00 73.75 207 VAL A C 1
ATOM 1603 O O . VAL A 1 207 ? -19.266 -22.322 -16.519 1.00 73.75 207 VAL A O 1
ATOM 1606 N N . SER A 1 208 ? -20.392 -23.992 -15.536 1.00 72.62 208 SER A N 1
ATOM 1607 C CA . SER A 1 208 ? -21.372 -24.123 -16.624 1.00 72.62 208 SER A CA 1
ATOM 1608 C C . SER A 1 208 ? -22.379 -22.968 -16.688 1.00 72.62 208 SER A C 1
ATOM 1610 O O . SER A 1 208 ? -22.908 -22.692 -17.760 1.00 72.62 208 SER A O 1
ATOM 1612 N N . GLU A 1 209 ? -22.617 -22.271 -15.575 1.00 78.38 209 GLU A N 1
ATOM 1613 C CA . GLU A 1 209 ? -23.513 -21.108 -15.511 1.00 78.38 209 GLU A CA 1
ATOM 1614 C C . GLU A 1 209 ? -22.847 -19.792 -15.929 1.00 78.38 209 GLU A C 1
ATOM 1616 O O . GLU A 1 209 ? -23.539 -18.800 -16.147 1.00 78.38 209 GLU A O 1
ATOM 1621 N N . LEU A 1 210 ? -21.515 -19.753 -16.040 1.00 74.19 210 LEU A N 1
ATOM 1622 C CA . LEU A 1 210 ? -20.773 -18.524 -16.337 1.00 74.19 210 LEU A CA 1
ATOM 1623 C C . LEU A 1 210 ? -20.984 -17.987 -17.765 1.00 74.19 210 LEU A C 1
ATOM 1625 O O . LEU A 1 210 ? -20.598 -16.845 -18.011 1.00 74.19 210 LEU A O 1
ATOM 1629 N N . ASP A 1 211 ? -21.577 -18.786 -18.663 1.00 74.88 211 ASP A N 1
ATOM 1630 C CA . ASP A 1 211 ? -21.838 -18.480 -20.083 1.00 74.88 211 ASP A CA 1
ATOM 1631 C C . ASP A 1 211 ? -20.629 -17.828 -20.783 1.00 74.88 211 ASP A C 1
ATOM 1633 O O . ASP A 1 211 ? -20.717 -16.789 -21.438 1.00 74.88 211 ASP A O 1
ATOM 1637 N N . LEU A 1 212 ? -19.451 -18.420 -20.559 1.00 79.25 212 LEU A N 1
ATOM 1638 C CA . LEU A 1 212 ? -18.184 -17.939 -21.106 1.00 79.25 212 LEU A CA 1
ATOM 1639 C C . LEU A 1 212 ? -18.021 -18.361 -22.571 1.00 79.25 212 LEU A C 1
ATOM 1641 O O . LEU A 1 212 ? -18.453 -19.459 -22.943 1.00 79.25 212 LEU A O 1
ATOM 1645 N N . PRO A 1 213 ? -17.338 -17.545 -23.395 1.00 80.75 213 PRO A N 1
ATOM 1646 C CA . PRO A 1 213 ? -16.942 -17.962 -24.731 1.00 80.75 213 PRO A CA 1
ATOM 1647 C C . PRO A 1 213 ? -15.983 -19.169 -24.669 1.00 80.75 213 PRO A C 1
ATOM 1649 O O . PRO A 1 213 ? -15.345 -19.452 -23.651 1.00 80.75 213 PRO A O 1
ATOM 1652 N N . GLU A 1 214 ? -15.965 -19.960 -25.745 1.00 76.12 214 GLU A N 1
ATOM 1653 C CA . GLU A 1 214 ? -15.406 -21.323 -25.756 1.00 76.12 214 GLU A CA 1
ATOM 1654 C C . GLU A 1 214 ? -13.896 -21.363 -25.454 1.00 76.12 214 GLU A C 1
ATOM 1656 O O . GLU A 1 214 ? -13.411 -22.299 -24.821 1.00 76.12 214 GLU A O 1
ATOM 1661 N N . ASP A 1 215 ? -13.174 -20.315 -25.842 1.00 76.00 215 ASP A N 1
ATOM 1662 C CA . ASP A 1 215 ? -11.763 -20.047 -25.561 1.00 76.00 215 ASP A CA 1
ATOM 1663 C C . ASP A 1 215 ? -11.490 -19.738 -24.077 1.00 76.00 215 ASP A C 1
ATOM 1665 O O . ASP A 1 215 ? -10.610 -20.354 -23.468 1.00 76.00 215 ASP A O 1
ATOM 1669 N N . GLU A 1 216 ? -12.281 -18.855 -23.464 1.00 81.19 216 GLU A N 1
ATOM 1670 C CA . GLU A 1 216 ? -12.206 -18.536 -22.031 1.00 81.19 216 GLU A CA 1
ATOM 1671 C C . GLU A 1 216 ? -12.563 -19.749 -21.159 1.00 81.19 216 GLU A C 1
ATOM 1673 O O . GLU A 1 216 ? -11.884 -20.042 -20.169 1.00 81.19 216 GLU A O 1
ATOM 1678 N N . LEU A 1 217 ? -13.587 -20.511 -21.550 1.00 79.38 217 LEU A N 1
ATOM 1679 C CA . LEU A 1 217 ? -13.995 -21.733 -20.854 1.00 79.38 217 LEU A CA 1
ATOM 1680 C C . LEU A 1 217 ? -12.882 -22.795 -20.872 1.00 79.38 217 LEU A C 1
ATOM 1682 O O . LEU A 1 217 ? -12.659 -23.488 -19.876 1.00 79.38 217 LEU A O 1
ATOM 1686 N N . LEU A 1 218 ? -12.188 -22.949 -22.003 1.00 78.06 218 LEU A N 1
ATOM 1687 C CA . LEU A 1 218 ? -11.100 -23.916 -22.153 1.00 78.06 218 LEU A CA 1
ATOM 1688 C C . LEU A 1 218 ? -9.881 -23.492 -21.323 1.00 78.06 218 LEU A C 1
ATOM 1690 O O . LEU A 1 218 ? -9.308 -24.324 -20.618 1.00 78.06 218 LEU A O 1
ATOM 1694 N N . ALA A 1 219 ? -9.557 -22.196 -21.315 1.00 79.75 219 ALA A N 1
ATOM 1695 C CA . ALA A 1 219 ? -8.516 -21.626 -20.463 1.00 79.75 219 ALA A CA 1
ATOM 1696 C C . ALA A 1 219 ? -8.810 -21.833 -18.966 1.00 79.75 219 ALA A C 1
ATOM 1698 O O . ALA A 1 219 ? -7.919 -22.219 -18.205 1.00 79.75 219 ALA A O 1
ATOM 1699 N N . LEU A 1 220 ? -10.067 -21.654 -18.550 1.00 80.50 220 LEU A N 1
ATOM 1700 C CA . LEU A 1 220 ? -10.499 -21.880 -17.172 1.00 80.50 220 LEU A CA 1
ATOM 1701 C C . LEU A 1 220 ? -10.431 -23.362 -16.773 1.00 80.50 220 LEU A C 1
ATOM 1703 O O . LEU A 1 220 ? -9.962 -23.690 -15.684 1.00 80.50 220 LEU A O 1
ATOM 1707 N N . LYS A 1 221 ? -10.844 -24.275 -17.662 1.00 79.25 221 LYS A N 1
ATOM 1708 C CA . LYS A 1 221 ? -10.723 -25.726 -17.434 1.00 79.25 221 LYS A CA 1
ATOM 1709 C C . LYS A 1 221 ? -9.265 -26.158 -17.285 1.00 79.25 221 LYS A C 1
ATOM 1711 O O . LYS A 1 221 ? -8.969 -26.957 -16.400 1.00 79.25 221 LYS A O 1
ATOM 1716 N N . SER A 1 222 ? -8.361 -25.614 -18.101 1.00 77.62 222 SER A N 1
ATOM 1717 C CA . SER A 1 222 ? -6.922 -25.860 -17.960 1.00 77.62 222 SER A CA 1
ATOM 1718 C C . SER A 1 222 ? -6.391 -25.336 -16.625 1.00 77.62 222 SER A C 1
ATOM 1720 O O . SER A 1 222 ? -5.685 -26.066 -15.940 1.00 77.62 222 SER A O 1
ATOM 1722 N N . ALA A 1 223 ? -6.800 -24.137 -16.194 1.00 78.75 223 ALA A N 1
ATOM 1723 C CA . ALA A 1 223 ? -6.408 -23.575 -14.897 1.00 78.75 223 ALA A CA 1
ATOM 1724 C C . ALA A 1 223 ? -6.888 -24.425 -13.701 1.00 78.75 223 ALA A C 1
ATOM 1726 O O . ALA A 1 223 ? -6.159 -24.587 -12.723 1.00 78.75 223 ALA A O 1
ATOM 1727 N N . LEU A 1 224 ? -8.080 -25.023 -13.802 1.00 79.94 224 LEU A N 1
ATOM 1728 C CA . LEU A 1 224 ? -8.603 -25.985 -12.825 1.00 79.94 224 LEU A CA 1
ATOM 1729 C C . LEU A 1 224 ? -7.758 -27.265 -12.760 1.00 79.94 224 LEU A C 1
ATOM 1731 O O . LEU A 1 224 ? -7.421 -27.721 -11.672 1.00 79.94 224 LEU A O 1
ATOM 1735 N N . VAL A 1 225 ? -7.378 -27.825 -13.912 1.00 79.12 225 VAL A N 1
ATOM 1736 C CA . VAL A 1 225 ? -6.532 -29.032 -13.982 1.00 79.12 225 VAL A CA 1
ATOM 1737 C C . VAL A 1 225 ? -5.101 -28.752 -13.507 1.00 79.12 225 VAL A C 1
ATOM 1739 O O . VAL A 1 225 ? -4.484 -29.599 -12.863 1.00 79.12 225 VAL A O 1
ATOM 1742 N N . GLU A 1 226 ? -4.575 -27.562 -13.798 1.00 77.88 226 GLU A N 1
ATOM 1743 C CA . GLU A 1 226 ? -3.235 -27.114 -13.401 1.00 77.88 226 GLU A CA 1
ATOM 1744 C C . GLU A 1 226 ? -3.130 -26.727 -11.918 1.00 77.88 226 GLU A C 1
ATOM 1746 O O . GLU A 1 226 ? -2.027 -26.444 -11.451 1.00 77.88 226 GLU A O 1
ATOM 1751 N N . ASN A 1 227 ? -4.238 -26.739 -11.166 1.00 74.12 227 ASN A N 1
ATOM 1752 C CA . ASN A 1 227 ? -4.314 -26.215 -9.798 1.00 74.12 227 ASN A CA 1
ATOM 1753 C C . ASN A 1 227 ? -3.764 -24.787 -9.696 1.00 74.12 227 ASN A C 1
ATOM 1755 O O . ASN A 1 227 ? -2.925 -24.486 -8.843 1.00 74.12 227 ASN A O 1
ATOM 1759 N N . ASP A 1 228 ? -4.227 -23.912 -10.587 1.00 81.19 228 ASP A N 1
ATOM 1760 C CA . ASP A 1 228 ? -3.839 -22.509 -10.582 1.00 81.19 228 ASP A CA 1
ATOM 1761 C C . ASP A 1 228 ? -4.063 -21.873 -9.200 1.00 81.19 228 ASP A C 1
ATOM 1763 O O . ASP A 1 228 ? -5.118 -22.024 -8.581 1.00 81.19 228 ASP A O 1
ATOM 1767 N N . VAL A 1 229 ? -3.046 -21.155 -8.721 1.00 79.31 229 VAL A N 1
ATOM 1768 C CA . VAL A 1 229 ? -3.018 -20.588 -7.365 1.00 79.31 229 VAL A CA 1
ATOM 1769 C C . VAL A 1 229 ? -4.163 -19.596 -7.148 1.00 79.31 229 VAL A C 1
ATOM 1771 O O . VAL A 1 229 ? -4.712 -19.534 -6.050 1.00 79.31 229 VAL A O 1
ATOM 1774 N N . VAL A 1 230 ? -4.560 -18.853 -8.185 1.00 79.38 230 VAL A N 1
ATOM 1775 C CA . VAL A 1 230 ? -5.650 -17.873 -8.108 1.00 79.38 230 VAL A CA 1
ATOM 1776 C C . VAL A 1 230 ? -7.001 -18.582 -8.063 1.00 79.38 230 VAL A C 1
ATOM 1778 O O . VAL A 1 230 ? -7.856 -18.206 -7.266 1.00 79.38 230 VAL A O 1
ATOM 1781 N N . VAL A 1 231 ? -7.182 -19.650 -8.845 1.00 81.69 231 VAL A N 1
ATOM 1782 C CA . VAL A 1 231 ? -8.398 -20.483 -8.787 1.00 81.69 231 VAL A CA 1
ATOM 1783 C C . VAL A 1 231 ? -8.538 -21.164 -7.424 1.00 81.69 231 VAL A C 1
ATOM 1785 O O . VAL A 1 231 ? -9.622 -21.162 -6.849 1.00 81.69 231 VAL A O 1
ATOM 1788 N N . GLN A 1 232 ? -7.449 -21.703 -6.873 1.00 82.00 232 GLN A N 1
ATOM 1789 C CA . GLN A 1 232 ? -7.453 -22.333 -5.548 1.00 82.00 232 GLN A CA 1
ATOM 1790 C C . GLN A 1 232 ? -7.766 -21.327 -4.434 1.00 82.00 232 GLN A C 1
ATOM 1792 O O . GLN A 1 232 ? -8.556 -21.630 -3.542 1.00 82.00 232 GLN A O 1
ATOM 1797 N N . ALA A 1 233 ? -7.213 -20.114 -4.512 1.00 78.50 233 ALA A N 1
ATOM 1798 C CA . ALA A 1 233 ? -7.556 -19.038 -3.587 1.00 78.50 233 ALA A CA 1
ATOM 1799 C C . ALA A 1 233 ? -9.040 -18.646 -3.701 1.00 78.50 233 ALA A C 1
ATOM 1801 O O . ALA A 1 233 ? -9.717 -18.525 -2.685 1.00 78.50 233 ALA A O 1
ATOM 1802 N N . ALA A 1 234 ? -9.571 -18.528 -4.921 1.00 80.19 234 ALA A N 1
ATOM 1803 C CA . ALA A 1 234 ? -10.981 -18.215 -5.147 1.00 80.19 234 ALA A CA 1
ATOM 1804 C C . ALA A 1 234 ? -11.919 -19.296 -4.579 1.00 80.19 234 ALA A C 1
ATOM 1806 O O . ALA A 1 234 ? -12.943 -18.967 -3.989 1.00 80.19 234 ALA A O 1
ATOM 1807 N N . ILE A 1 235 ? -11.561 -20.581 -4.711 1.00 80.75 235 ILE A N 1
ATOM 1808 C CA . ILE A 1 235 ? -12.331 -21.694 -4.131 1.00 80.75 235 ILE A CA 1
ATOM 1809 C C . ILE A 1 235 ? -12.349 -21.592 -2.602 1.00 80.75 235 ILE A C 1
ATOM 1811 O O . ILE A 1 235 ? -13.407 -21.737 -1.998 1.00 80.75 235 ILE A O 1
ATOM 1815 N N . GLN A 1 236 ? -11.208 -21.295 -1.975 1.00 78.88 236 GLN A N 1
ATOM 1816 C CA . GLN A 1 236 ? -11.118 -21.144 -0.518 1.00 78.88 236 GLN A CA 1
ATOM 1817 C C . GLN A 1 236 ? -11.952 -19.964 -0.001 1.00 78.88 236 GLN A C 1
ATOM 1819 O O . GLN A 1 236 ? -12.622 -20.089 1.024 1.00 78.88 236 GLN A O 1
ATOM 1824 N N . VAL A 1 237 ? -11.954 -18.839 -0.722 1.00 82.19 237 VAL A N 1
ATOM 1825 C CA . VAL A 1 237 ? -12.791 -17.674 -0.389 1.00 82.19 237 VAL A CA 1
ATOM 1826 C C . VAL A 1 237 ? -14.273 -18.018 -0.544 1.00 82.19 237 VAL A C 1
ATOM 1828 O O . VAL A 1 237 ? -15.055 -17.798 0.379 1.00 82.19 237 VAL A O 1
ATOM 1831 N N . PHE A 1 238 ? -14.662 -18.669 -1.644 1.00 81.81 238 PHE A N 1
ATOM 1832 C CA . PHE A 1 238 ? -16.040 -19.122 -1.848 1.00 81.81 238 PHE A CA 1
ATOM 1833 C C . PHE A 1 238 ? -16.499 -20.131 -0.785 1.00 81.81 238 PHE A C 1
ATOM 1835 O O . PHE A 1 238 ? -17.660 -20.137 -0.369 1.00 81.81 238 PHE A O 1
ATOM 1842 N N . GLU A 1 239 ? -15.601 -20.990 -0.305 1.00 80.12 239 GLU A N 1
ATOM 1843 C CA . GLU A 1 239 ? -15.905 -21.917 0.780 1.00 80.12 239 GLU A CA 1
ATOM 1844 C C . GLU A 1 239 ? -16.239 -21.202 2.093 1.00 80.12 239 GLU A C 1
ATOM 1846 O O . GLU A 1 239 ? -17.138 -21.671 2.800 1.00 80.12 239 GLU A O 1
ATOM 1851 N N . ALA A 1 240 ? -15.561 -20.089 2.381 1.00 74.25 240 ALA A N 1
ATOM 1852 C CA . ALA A 1 240 ? -15.752 -19.292 3.588 1.00 74.25 240 ALA A CA 1
ATOM 1853 C C . ALA A 1 240 ? -16.964 -18.352 3.493 1.00 74.25 240 ALA A C 1
ATOM 1855 O O . ALA A 1 240 ? -17.768 -18.291 4.422 1.00 74.25 240 ALA A O 1
ATOM 1856 N N . GLU A 1 241 ? -17.111 -17.653 2.370 1.00 79.62 241 GLU A N 1
ATOM 1857 C CA . GLU A 1 241 ? -18.065 -16.546 2.230 1.00 79.62 241 GLU A CA 1
ATOM 1858 C C . GLU A 1 241 ? -19.378 -16.969 1.565 1.00 79.62 241 GLU A C 1
ATOM 1860 O O . GLU A 1 241 ? -20.404 -16.317 1.748 1.00 79.62 241 GLU A O 1
ATOM 1865 N N . LYS A 1 242 ? -19.374 -18.092 0.829 1.00 77.81 242 LYS A N 1
ATOM 1866 C CA . LYS A 1 242 ? -20.522 -18.601 0.054 1.00 77.81 242 LYS A CA 1
ATOM 1867 C C . LYS A 1 242 ? -21.118 -17.571 -0.915 1.00 77.81 242 LYS A C 1
ATOM 1869 O O . LYS A 1 242 ? -22.271 -17.719 -1.319 1.00 77.81 242 LYS A O 1
ATOM 1874 N N . ASP A 1 243 ? -20.335 -16.571 -1.320 1.00 82.00 243 ASP A N 1
ATOM 1875 C CA . ASP A 1 243 ? -20.738 -15.577 -2.312 1.00 82.00 243 ASP A CA 1
ATOM 1876 C C . ASP A 1 243 ? -20.508 -16.112 -3.731 1.00 82.00 243 ASP A C 1
ATOM 1878 O O . ASP A 1 243 ? -19.388 -16.176 -4.244 1.00 82.00 243 ASP A O 1
ATOM 1882 N N . GLU A 1 244 ? -21.594 -16.546 -4.366 1.00 81.62 244 GLU A N 1
ATOM 1883 C CA . GLU A 1 244 ? -21.553 -17.094 -5.720 1.00 81.62 244 GLU A CA 1
ATOM 1884 C C . GLU A 1 244 ? -21.218 -16.042 -6.783 1.00 81.62 244 GLU A C 1
ATOM 1886 O O . GLU A 1 244 ? -20.591 -16.389 -7.784 1.00 81.62 244 GLU A O 1
ATOM 1891 N N . GLU A 1 245 ? -21.623 -14.782 -6.603 1.00 79.06 245 GLU A N 1
ATOM 1892 C CA . GLU A 1 245 ? -21.415 -13.737 -7.612 1.00 79.06 245 GLU A CA 1
ATOM 1893 C C . GLU A 1 245 ? -19.955 -13.278 -7.635 1.00 79.06 245 GLU A C 1
ATOM 1895 O O . GLU A 1 245 ? -19.376 -13.156 -8.719 1.00 79.06 245 GLU A O 1
ATOM 1900 N N . ASP A 1 246 ? -19.335 -13.119 -6.463 1.00 79.25 246 ASP A N 1
ATOM 1901 C CA . ASP A 1 246 ? -17.915 -12.758 -6.355 1.00 79.25 246 ASP A CA 1
ATOM 1902 C C . ASP A 1 246 ? -16.995 -13.887 -6.848 1.00 79.25 246 ASP A C 1
ATOM 1904 O O . ASP A 1 246 ? -16.051 -13.671 -7.622 1.00 79.25 246 ASP A O 1
ATOM 1908 N N . PHE A 1 247 ? -17.338 -15.135 -6.514 1.00 83.69 247 PHE A N 1
ATOM 1909 C CA . PHE A 1 247 ? -16.633 -16.300 -7.041 1.00 83.69 247 PHE A CA 1
ATOM 1910 C C . PHE A 1 247 ? -16.752 -16.385 -8.568 1.00 83.69 247 PHE A C 1
ATOM 1912 O O . PHE A 1 247 ? -15.756 -16.600 -9.268 1.00 83.69 247 PHE A O 1
ATOM 1919 N N . LYS A 1 248 ? -17.954 -16.155 -9.112 1.00 83.44 248 LYS A N 1
ATOM 1920 C CA . LYS A 1 248 ? -18.183 -16.112 -10.560 1.00 83.44 248 LYS A CA 1
ATOM 1921 C C . LYS A 1 248 ? -17.368 -14.997 -11.222 1.00 83.44 248 LYS A C 1
ATOM 1923 O O . LYS A 1 248 ? -16.750 -15.254 -12.256 1.00 83.44 248 LYS A O 1
ATOM 1928 N N . ASP A 1 249 ? -17.327 -13.788 -10.660 1.00 83.31 249 ASP A N 1
ATOM 1929 C CA . ASP A 1 249 ? -16.511 -12.689 -11.200 1.00 83.31 249 ASP A CA 1
ATOM 1930 C C . ASP A 1 249 ? -15.017 -13.039 -11.227 1.00 83.31 249 ASP A C 1
ATOM 1932 O O . ASP A 1 249 ? -14.354 -12.905 -12.264 1.00 83.31 249 ASP A O 1
ATOM 1936 N N . THR A 1 250 ? -14.512 -13.604 -10.131 1.00 84.19 250 THR A N 1
ATOM 1937 C CA . THR A 1 250 ? -13.116 -14.031 -10.017 1.00 84.19 250 THR A CA 1
ATOM 1938 C C . THR A 1 250 ? -12.758 -15.085 -11.068 1.00 84.19 250 THR A C 1
ATOM 1940 O O . THR A 1 250 ? -11.738 -14.954 -11.752 1.00 84.19 250 THR A O 1
ATOM 1943 N N . LEU A 1 251 ? -13.621 -16.083 -11.297 1.00 84.94 251 LEU A N 1
ATOM 1944 C CA . LEU A 1 251 ? -13.404 -17.086 -12.346 1.00 84.94 251 LEU A CA 1
ATOM 1945 C C . LEU A 1 251 ? -13.426 -16.479 -13.759 1.00 84.94 251 LEU A C 1
ATOM 1947 O O . LEU A 1 251 ? -12.602 -16.868 -14.591 1.00 84.94 251 LEU A O 1
ATOM 1951 N N . ARG A 1 252 ? -14.294 -15.492 -14.040 1.00 82.19 252 ARG A N 1
ATOM 1952 C CA . ARG A 1 252 ? -14.287 -14.773 -15.334 1.00 82.19 252 ARG A CA 1
ATOM 1953 C C . ARG A 1 252 ? -12.990 -13.998 -15.539 1.00 82.19 252 ARG A C 1
ATOM 1955 O O . ARG A 1 252 ? -12.436 -14.011 -16.638 1.00 82.19 252 ARG A O 1
ATOM 1962 N N . ARG A 1 253 ? -12.480 -13.336 -14.495 1.00 82.81 253 ARG A N 1
ATOM 1963 C CA . ARG A 1 253 ? -11.201 -12.609 -14.559 1.00 82.81 253 ARG A CA 1
ATOM 1964 C C . ARG A 1 253 ? -10.036 -13.550 -14.844 1.00 82.81 253 ARG A C 1
ATOM 1966 O O . ARG A 1 253 ? -9.218 -13.242 -15.711 1.00 82.81 253 ARG A O 1
ATOM 1973 N N . VAL A 1 254 ? -9.991 -14.707 -14.183 1.00 84.56 254 VAL A N 1
ATOM 1974 C CA . VAL A 1 254 ? -8.969 -15.733 -14.442 1.00 84.56 254 VAL A CA 1
ATOM 1975 C C . VAL A 1 254 ? -9.072 -16.263 -15.874 1.00 84.56 254 VAL A C 1
ATOM 1977 O O . VAL A 1 254 ? -8.055 -16.332 -16.569 1.00 84.56 254 VAL A O 1
ATOM 1980 N N . ALA A 1 255 ? -10.284 -16.578 -16.339 1.00 83.62 255 ALA A N 1
ATOM 1981 C CA . ALA A 1 255 ? -10.530 -17.076 -17.689 1.00 83.62 255 ALA A CA 1
ATOM 1982 C C . ALA A 1 255 ? -10.051 -16.085 -18.764 1.00 83.62 255 ALA A C 1
ATOM 1984 O O . ALA A 1 255 ? -9.257 -16.459 -19.627 1.00 83.62 255 ALA A O 1
ATOM 1985 N N . ARG A 1 256 ? -10.427 -14.802 -18.655 1.00 82.62 256 ARG A N 1
ATOM 1986 C CA . ARG A 1 256 ? -9.993 -13.732 -19.576 1.00 82.62 256 ARG A CA 1
ATOM 1987 C C . ARG A 1 256 ? -8.489 -13.526 -19.577 1.00 82.62 256 ARG A C 1
ATOM 1989 O O . ARG A 1 256 ? -7.886 -13.389 -20.640 1.00 82.62 256 ARG A O 1
ATOM 1996 N N . HIS A 1 257 ? -7.875 -13.504 -18.397 1.00 82.50 257 HIS A N 1
ATOM 1997 C CA . HIS A 1 257 ? -6.436 -13.299 -18.272 1.00 82.50 257 HIS A CA 1
ATOM 1998 C C . HIS A 1 257 ? -5.654 -14.462 -18.899 1.00 82.50 257 HIS A C 1
ATOM 2000 O O . HIS A 1 257 ? -4.675 -14.247 -19.612 1.00 82.50 257 HIS A O 1
ATOM 2006 N N . ARG A 1 258 ? -6.111 -15.702 -18.689 1.00 78.50 258 ARG A N 1
ATOM 2007 C CA . ARG A 1 258 ? -5.494 -16.901 -19.272 1.00 78.50 258 ARG A CA 1
ATOM 2008 C C . ARG A 1 258 ? -5.754 -17.025 -20.777 1.00 78.50 258 ARG A C 1
ATOM 2010 O O . ARG A 1 258 ? -4.828 -17.382 -21.500 1.00 78.50 258 ARG A O 1
ATOM 2017 N N . ALA A 1 259 ? -6.948 -16.684 -21.258 1.00 79.81 259 ALA A N 1
ATOM 2018 C CA . ALA A 1 259 ? -7.259 -16.658 -22.688 1.00 79.81 259 ALA A CA 1
ATOM 2019 C C . ALA A 1 259 ? -6.421 -15.598 -23.425 1.00 79.81 259 ALA A C 1
ATOM 2021 O O . ALA A 1 259 ? -5.757 -15.919 -24.408 1.00 79.81 259 ALA A O 1
ATOM 2022 N N . SER A 1 260 ? -6.323 -14.385 -22.869 1.00 74.12 260 SER A N 1
ATOM 2023 C CA . SER A 1 260 ? -5.490 -13.301 -23.418 1.00 74.12 260 SER A CA 1
ATOM 2024 C C . SER A 1 260 ? -3.998 -13.658 -23.416 1.00 74.12 260 SER A C 1
ATOM 2026 O O . SER A 1 260 ? -3.273 -13.344 -24.359 1.00 74.12 260 SER A O 1
ATOM 2028 N N . ALA A 1 261 ? -3.525 -14.356 -22.377 1.00 65.62 261 ALA A N 1
ATOM 2029 C CA . ALA A 1 261 ? -2.149 -14.848 -22.313 1.00 65.62 261 ALA A CA 1
ATOM 2030 C C . ALA A 1 261 ? -1.873 -15.974 -23.327 1.00 65.62 261 ALA A C 1
ATOM 2032 O O . ALA A 1 261 ? -0.759 -16.072 -23.841 1.00 65.62 261 ALA A O 1
ATOM 2033 N N . SER A 1 262 ? -2.876 -16.800 -23.645 1.00 56.78 262 SER A N 1
ATOM 2034 C CA . SER A 1 262 ? -2.769 -17.849 -24.664 1.00 56.78 262 SER A CA 1
ATOM 2035 C C . SER A 1 262 ? -2.853 -17.297 -26.094 1.00 56.78 262 SER A C 1
ATOM 2037 O O . SER A 1 262 ? -2.231 -17.853 -26.999 1.00 56.78 262 SER A O 1
ATOM 2039 N N . GLU A 1 263 ? -3.588 -16.203 -26.314 1.00 51.12 263 GLU A N 1
ATOM 2040 C CA . GLU A 1 263 ? -3.719 -15.541 -27.621 1.00 51.12 263 GLU A CA 1
ATOM 2041 C C . GLU A 1 263 ? -2.484 -14.697 -27.986 1.00 51.12 263 GLU A C 1
ATOM 2043 O O . GLU A 1 263 ? -2.222 -14.438 -29.158 1.00 51.12 263 GLU A O 1
ATOM 2048 N N . ALA A 1 264 ? -1.648 -14.334 -27.009 1.00 45.69 264 ALA A N 1
ATOM 2049 C CA . ALA A 1 264 ? -0.426 -13.564 -27.243 1.00 45.69 264 ALA A CA 1
ATOM 2050 C C . ALA A 1 264 ? 0.723 -14.357 -27.917 1.00 45.69 264 ALA A C 1
ATOM 2052 O O . ALA A 1 264 ? 1.778 -13.777 -28.180 1.00 45.69 264 ALA A O 1
ATOM 2053 N N . VAL A 1 265 ? 0.554 -15.657 -28.215 1.00 47.78 265 VAL A N 1
ATOM 2054 C CA . VAL A 1 265 ? 1.660 -16.541 -28.651 1.00 47.78 265 VAL A CA 1
ATOM 2055 C C . VAL A 1 265 ? 1.606 -17.110 -30.095 1.00 47.78 265 VAL A C 1
ATOM 2057 O O . VAL A 1 265 ? 2.651 -17.577 -30.536 1.00 47.78 265 VAL A O 1
ATOM 2060 N N . PRO A 1 266 ? 0.562 -17.020 -30.954 1.00 44.41 266 PRO A N 1
ATOM 2061 C CA . PRO A 1 266 ? 0.652 -17.587 -32.307 1.00 44.41 266 PRO A CA 1
ATOM 2062 C C . PRO A 1 266 ? 0.976 -16.577 -33.428 1.00 44.41 266 PRO A C 1
ATOM 2064 O O . PRO A 1 266 ? 0.953 -16.957 -34.596 1.00 44.41 266 PRO A O 1
ATOM 2067 N N . ALA A 1 267 ? 1.283 -15.304 -33.136 1.00 42.09 267 ALA A N 1
ATOM 2068 C CA . ALA A 1 267 ? 1.576 -14.309 -34.185 1.00 42.09 267 ALA A CA 1
ATOM 2069 C C . ALA A 1 267 ? 3.076 -14.017 -34.402 1.00 42.09 267 ALA A C 1
ATOM 2071 O O . ALA A 1 267 ? 3.443 -13.441 -35.426 1.00 42.09 267 ALA A O 1
ATOM 2072 N N . ALA A 1 268 ? 3.955 -14.413 -33.475 1.00 43.78 268 ALA A N 1
ATOM 2073 C CA . ALA A 1 268 ? 5.371 -14.029 -33.511 1.00 43.78 268 ALA A CA 1
ATOM 2074 C C . ALA A 1 268 ? 6.307 -15.044 -34.205 1.00 43.78 268 ALA A C 1
ATOM 2076 O O . ALA A 1 268 ? 7.457 -14.703 -34.473 1.00 43.78 268 ALA A O 1
ATOM 2077 N N . GLU A 1 269 ? 5.840 -16.249 -34.556 1.00 45.19 269 GLU A N 1
ATOM 2078 C CA . GLU A 1 269 ? 6.682 -17.291 -35.182 1.00 45.19 269 GLU A CA 1
ATOM 2079 C C . GLU A 1 269 ? 6.565 -17.414 -36.717 1.00 45.19 269 GLU A C 1
ATOM 2081 O O . GLU A 1 269 ? 7.270 -18.220 -37.313 1.00 45.19 269 GLU A O 1
ATOM 2086 N N . MET A 1 270 ? 5.769 -16.587 -37.410 1.00 43.84 270 MET A N 1
ATOM 2087 C CA . MET A 1 270 ? 5.651 -16.642 -38.887 1.00 43.84 270 MET A CA 1
ATOM 2088 C C . MET A 1 270 ? 6.457 -15.577 -39.659 1.00 43.84 270 MET A C 1
ATOM 2090 O O . MET A 1 270 ? 6.125 -15.257 -40.799 1.00 43.84 270 MET A O 1
ATOM 2094 N N . LEU A 1 271 ? 7.525 -15.015 -39.085 1.00 42.97 271 LEU A N 1
ATOM 2095 C CA . LEU A 1 271 ? 8.393 -14.052 -39.792 1.00 42.97 271 LEU A CA 1
ATOM 2096 C C . LEU A 1 271 ? 9.885 -14.412 -39.753 1.00 42.97 271 LEU A C 1
ATOM 2098 O O . LEU A 1 271 ? 10.749 -13.538 -39.773 1.00 42.97 271 LEU A O 1
ATOM 2102 N N . ILE A 1 272 ? 10.197 -15.708 -39.759 1.00 47.19 272 ILE A N 1
ATOM 2103 C CA . ILE A 1 272 ? 11.540 -16.199 -40.083 1.00 47.19 272 ILE A CA 1
ATOM 2104 C C . ILE A 1 272 ? 11.404 -17.345 -41.087 1.00 47.19 272 ILE A C 1
ATOM 2106 O O . ILE A 1 272 ? 11.475 -18.498 -40.702 1.00 47.19 272 ILE A O 1
ATOM 2110 N N . GLU A 1 273 ? 11.135 -17.018 -42.352 1.00 41.84 273 GLU A N 1
ATOM 2111 C CA . GLU A 1 273 ? 11.645 -17.718 -43.548 1.00 41.84 273 GLU A CA 1
ATOM 2112 C C . GLU A 1 273 ? 10.948 -17.168 -44.806 1.00 41.84 273 GLU A C 1
ATOM 2114 O O . GLU A 1 273 ? 9.814 -17.521 -45.121 1.00 41.84 273 GLU A O 1
ATOM 2119 N N . THR A 1 274 ? 11.610 -16.245 -45.513 1.00 44.44 274 THR A N 1
ATOM 2120 C CA . THR A 1 274 ? 11.936 -16.311 -46.960 1.00 44.44 274 THR A CA 1
ATOM 2121 C C . THR A 1 274 ? 12.654 -15.046 -47.419 1.00 44.44 274 THR A C 1
ATOM 2123 O O . THR A 1 274 ? 12.206 -13.930 -47.074 1.00 44.44 274 THR A O 1
#

Organism: Saprolegnia parasitica (strain CBS 223.65) (NCBI:txid695850)

Foldseek 3Di:
DQVVVCVVVVPPLLVVLVVVCVVPVDPVSSVVSVVVSSLVVVCVVCLVVCCVVAQVVCVVVVLQACVVVCSVVVPVQLSVLVVVCVVVVDPVSSNVSNSVVNVVRVLQPLVVLLVVLVVCVVVVNAPPLLSVLDRSNPPQSSVLVVVCVVVVD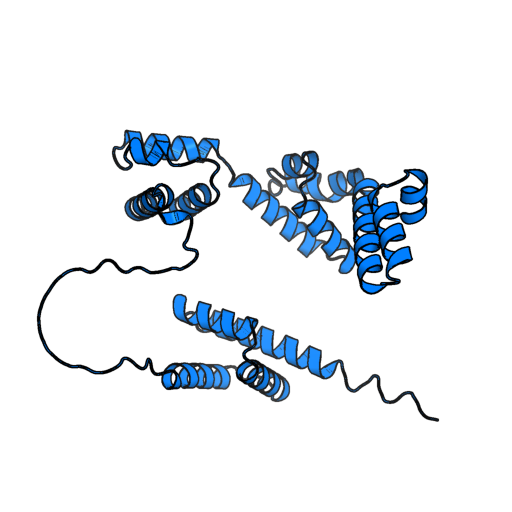SVSSRVSSSVSSDPVVPDDPDDDDDDDDDDDDDDDDDDPPPPPVVLVVVVVVLLVVLPDDPLLSVLLVVCVVVVPPQLVVLSVVCVVPVDSVVSSVSSSVSSVVSSVVVVVPPPPPPPPDD

Secondary structure (DSSP, 8-state):
-HHHHHHHHT-HHHHHHHHHHHHH--HHHHHHHHHHHHHHHHHHHHHHHHIIIIIHHHHHTTS-TTHHHHHHTT-HHHHHHHHHHHHH--HHHHHHHHHHHHHHHHT--HHHHHHHHHHHHHTTSS-HHHHHT--TT-HHHHHHHHHHHHH--HHHHHHHHHHHHSGGGGS--------PPP-------------HHHHHHHHHHHHHHT---HHHHHHHHHHHHTT-HHHHHHHHHHHHH--HHHHHHHHHHHHHHHHHHHHTSSSSSSSS--

Radius of gyration: 26.49 Å; chains: 1; bounding box: 56×66×81 Å

pLDDT: mean 76.96, std 16.38, range [30.69, 94.5]